Protein 2XZ4 (pdb70)

Nearest PDB structures (foldseek):
  2xz4-assembly1_A  TM=1.006E+00  e=5.983E-37  Drosophila melanogaster
  2f2l-assembly1_X  TM=9.684E-01  e=5.852E-23  Drosophila melanogaster
  2cb3-assembly4_D  TM=9.657E-01  e=3.284E-20  Drosophila melanogaster
  4z8i-assembly1_A  TM=9.647E-01  e=4.219E-20  Branchiostoma belcheri tsingtauense
  2rkq-assembly1_A  TM=9.614E-01  e=2.152E-19  Drosophila melanogaster

CATH classification: 3.40.80.10

GO terms:
  GO:0005886 plasma membrane (C, IDA)
  GO:0009617 response to bacterium (P, IDA)
  GO:0019731 antibacterial humoral response (P, IMP)
  GO:0098542 defense response to other organism (P, IMP)
  GO:0050777 negative regulation of immune response (P, IMP)
  GO:0061060 negative regulation of peptidoglycan recognition protein signaling pathway (P, IMP)
  GO:0005102 signaling receptor binding (F, IPI)

B-factor: mean 27.13, std 15.8, range [8.18, 170.17]

Solvent-accessible surface area: 14633 Å² total; per-residue (Å²): 147,88,10,66,59,93,84,0,106,19,106,90,63,87,33,156,65,73,137,12,103,43,52,3,49,27,0,1,0,2,13,15,23,4,40,36,5,124,109,80,97,45,0,22,88,9,0,79,21,5,4,36,20,12,37,143,31,55,60,40,30,3,0,0,16,1,5,0,0,0,3,23,7,22,3,0,31,3,16,8,35,89,42,62,18,36,28,81,41,52,53,81,49,92,10,0,1,0,0,0,1,0,11,10,44,100,104,94,3,55,84,124,2,42,40,0,0,120,104,5,8,91,59,0,42,149,79,138,70,2,58,91,101,17,78,5,41,0,3,69,59,64,9,137,40,63,8,0,0,77,42,0,52,110,46,0,86,139,37,92,101,33,29,91,111,154,104,12,75,30,25,54,0,3,0,17,34,62,51,35,131,65,78,114,0,166,52,59,5,50,27,0,10,0,5,12,16,66,40,127,30,8,115,55,79,33,44,0,14,91,36,0,39,54,7,3,38,105,12,22,99,71,105,61,42,31,4,0,0,21,1,7,0,0,0,3,20,7,23,5,0,18,2,16,9,25,90,61,32,3,40,94,163,14,57,100,4,0,1,0,0,0,2,2,46,8,52,135,115,95,6,52,84,124,1,30,89,0,1,87,82,7,8,92,68,0,41,143,70,144,70,1,62,97,101,13,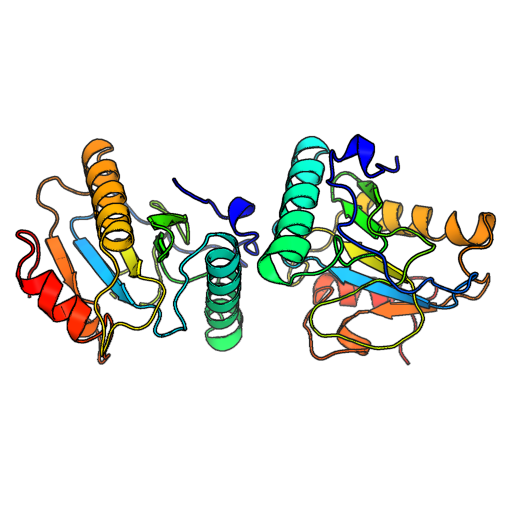82,5,55,0,28,59,59,44,50,145,52,80,5,0,0,67,42,0,30,77,38,0,102,126,30,139,82,39,36,112

Radius of gyration: 21.99 Å; Cα contacts (8 Å, |Δi|>4): 717; chains: 2; bounding box: 50×62×44 Å

Sequence (326 aa):
HILDRSEWLGEPPSGKYPHLKLPVSNIIIHHTATEGCEQEDVCIYRMKTIQAFHMKSFGWVDIGYNFLVGGDGQIYVGRGWHIQGQHVNGYGAISVSIAFIGTFVNMEPPARQIEAAKRLMDDEGVRLHRLQPDYHIYAHRQLSPTESPGQKLFELMQNWPRFTQDHILDRSEWLGEPPSGKYPHLKLPVSNIIIHHTATEGCEQEDVCIYRMKTIQAFHMKSFGWVDIGYNFLVGGDGQIYVGRGWHIQGQHYGAISVSIAFIGTFVNMEPPARQIEAAKRLMDEGVRLHRLQPDYHIYAHRQLSPTESPGQKLFELMQNWPRFTQ

Organism: Drosophila melanogaster (NCBI:txid7227)

Foldseek 3Di:
DEAECVRLVEDAFQDAADWADFQFQEEEEFAPADAADQADVVVSVVLNVQQCCCCPVVVGRTRFAQWEFGLVLYIYGTVHLIGHGADDQGADDRYHYYYYYHAAAPHDRPPSRVVSVVVVVVVCPVVRNYPPLHAYEYPVVGGVDCTPHPRHVVVLVPDPRYDPD/DEAECVRLVEDAFQDAADWADDQFQEEEEWALQDAADQADVVVSVLLNVQQCCCCVVVVGRTRQAQWEFGLVLYIYGTVHLIGFGPVVSRRYHYYYYYHAAAPHERDPSRVVSVVVVVVVCPVVRNYPPLHAYEYPVVVDPDCTPYDRHVVVLVPPPRYDD

InterPro domains:
  IPR002502 N-acetylmuramoyl-L-alanine amidase domain [PF01510] (79-206)
  IPR002502 N-acetylmuramoyl-L-alanine amidase domain [SM00644] (69-206)
  IPR002502 N-acetylmuramoyl-L-alanine amidase domain [cd06583] (80-208)
  IPR002502 N-acetylmuramoyl-L-alanine amidase domain [cd06583] (266-363)
  IPR006619 Peptidoglycan recognition protein family domain, metazoa/bacteria [SM00701] (57-200)
  IPR006619 Peptidoglycan recognition protein family domain, metazoa/bacteria [SM00701] (234-369)
  IPR015510 Peptidoglycan recognition protein [PTHR11022] (49-219)
  IPR036505 N-acetylmuramoyl-L-alanine amidase/PGRP domain superfamily [G3DSA:3.40.80.10] (51-229)
  IPR036505 N-acetylmuramoyl-L-alanine amidase/PGRP domain superfamily [G3DSA:3.40.80.10] (230-369)
  IPR036505 N-acetylmuramoyl-L-alanine amidase/PGRP domain superfamily [SSF55846] (58-221)
  IPR036505 N-acetylmuramoyl-L-alanine amidase/PGRP domain superfamily [SSF55846] (236-366)

Secondary structure (DSSP, 8-state):
-EE-TTTTTPPPPSS--PBPPSSEEEEEEEE-SS----SHHHHHHHHHHHHHIIIIIS--SS-S-SEEE-TTS-EEESS-SSB----SS----S-EEEEESS--SSSPPPHHHHHHHHHHHHHHHHTTSEEEEEEEEEHHHHSSS-TT-HHHHHHHTTSTTB---/-EE-GGGGTPPPPSS--PBPPS-EEEEEEEE--S---SSHHHHHHHHHHHHHHHHHHS--SS-S-SEEE-TTS-EEESS-SSB-----TTS-EEEEESS--SSSPPPHHHHHHHHHHHHHHHHTTSEEEEEEEEEGGGTSSS-TT-HHHHHHHTTSTTB--

Structure (mmCIF, N/CA/C/O backbone):
data_2XZ4
#
_entry.id   2XZ4
#
_cell.length_a   74.802
_cell.length_b   113.443
_cell.length_c   37.532
_cell.angle_alpha   90.00
_cell.angle_beta   90.00
_cell.angle_gamma   90.00
#
_symmetry.space_group_name_H-M   'P 21 21 2'
#
loop_
_entity.id
_entity.type
_entity.pdbx_description
1 polymer 'PEPTIDOGLYCAN-RECOGNITION PROTEIN LF'
2 non-polymer 'COPPER (II) ION'
3 non-polymer 1,2-ETHANEDIOL
4 non-polymer 2-(2-{2-[2-(2-METHOXY-ETHOXY)-ETHOXY]-ETHOXY}-ETHOXY)-ETHANOL
5 water water
#
loop_
_atom_site.group_PDB
_atom_site.id
_atom_site.type_symbol
_atom_site.label_atom_id
_atom_site.label_alt_id
_atom_site.label_comp_id
_atom_site.label_asym_id
_atom_site.label_entity_id
_atom_site.label_seq_id
_atom_site.pdbx_PDB_ins_code
_atom_site.Cartn_x
_atom_site.Cartn_y
_atom_site.Cartn_z
_atom_site.occupancy
_atom_site.B_iso_or_equiv
_atom_site.auth_seq_id
_atom_site.auth_comp_id
_atom_site.auth_asym_id
_atom_site.auth_atom_id
_atom_site.pdbx_PDB_model_num
ATOM 1 N N . HIS A 1 9 ? 33.896 -4.889 1.184 1.00 46.50 58 HIS A N 1
ATOM 2 C CA . HIS A 1 9 ? 34.282 -3.486 1.310 1.00 36.56 58 HIS A CA 1
ATOM 3 C C . HIS A 1 9 ? 33.510 -2.8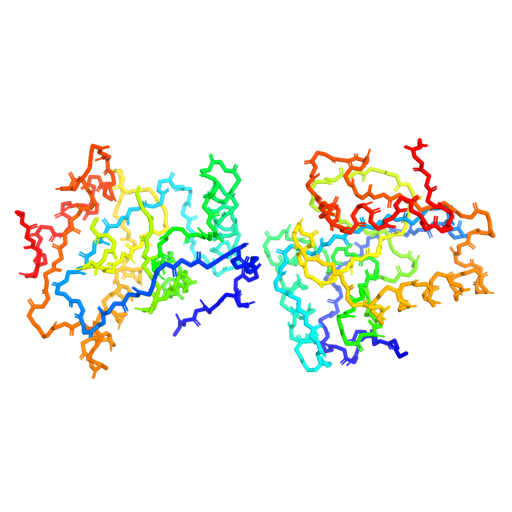49 2.449 1.00 27.58 58 HIS A C 1
ATOM 4 O O . HIS A 1 9 ? 32.304 -2.671 2.361 1.00 27.11 58 HIS A O 1
ATOM 11 N N . ILE A 1 10 ? 34.210 -2.515 3.524 1.00 17.66 59 ILE A N 1
ATOM 12 C CA . ILE A 1 10 ? 33.567 -2.010 4.727 1.00 15.85 59 ILE A CA 1
ATOM 13 C C . ILE A 1 10 ? 34.029 -0.591 4.964 1.00 16.19 59 ILE A C 1
ATOM 14 O O . ILE A 1 10 ? 35.209 -0.369 5.182 1.00 17.32 59 ILE A O 1
ATOM 19 N N . LEU A 1 11 ? 33.129 0.382 4.914 1.00 12.65 60 LEU A N 1
ATOM 20 C CA . LEU A 1 11 ? 33.555 1.764 5.108 1.00 15.15 60 LEU A CA 1
ATOM 21 C C . LEU A 1 11 ? 33.348 2.199 6.537 1.00 17.50 60 LEU A C 1
ATOM 22 O O . LEU A 1 11 ? 32.220 2.190 7.034 1.00 15.33 60 LEU A O 1
ATOM 27 N N . ASP A 1 12 ? 34.444 2.567 7.194 1.00 16.63 61 ASP A N 1
ATOM 28 C CA . ASP A 1 12 ? 34.386 3.060 8.565 1.00 17.91 61 ASP A CA 1
ATOM 29 C C . ASP A 1 12 ? 34.121 4.567 8.583 1.00 18.89 61 ASP A C 1
ATOM 30 O O . ASP A 1 12 ? 33.982 5.195 7.536 1.00 18.05 61 ASP A O 1
ATOM 35 N N . ARG A 1 13 ? 34.033 5.135 9.779 1.00 22.28 62 ARG A N 1
ATOM 36 C CA . ARG A 1 13 ? 33.709 6.548 9.962 1.00 23.09 62 ARG A CA 1
ATOM 37 C C . ARG A 1 13 ? 34.613 7.475 9.131 1.00 19.85 62 ARG A C 1
ATOM 38 O O . ARG A 1 13 ? 34.166 8.489 8.597 1.00 23.75 62 ARG A O 1
ATOM 46 N N . SER A 1 14 ? 35.892 7.135 9.028 1.00 17.76 63 SER A N 1
ATOM 47 C CA . SER A 1 14 ? 36.804 7.949 8.243 1.00 24.34 63 SER A CA 1
ATOM 48 C C . SER A 1 14 ? 36.497 7.892 6.752 1.00 32.25 63 SER A C 1
ATOM 49 O O . SER A 1 14 ? 36.710 8.860 6.029 1.00 38.16 63 SER A O 1
ATOM 52 N N . GLU A 1 15 ? 35.975 6.761 6.298 1.00 15.90 64 GLU A N 1
ATOM 53 C CA . GLU A 1 15 ? 35.724 6.567 4.881 1.00 18.03 64 GLU A CA 1
ATOM 54 C C . GLU A 1 15 ? 34.384 7.123 4.406 1.00 18.69 64 GLU A C 1
ATOM 55 O O . GLU A 1 15 ? 34.274 7.527 3.259 1.00 21.75 64 GLU A O 1
ATOM 61 N N . TRP A 1 16 ? 33.358 7.110 5.258 1.00 14.70 65 TRP A N 1
ATOM 62 C CA . TRP A 1 16 ? 32.130 7.818 4.908 1.00 12.59 65 TRP A CA 1
ATOM 63 C C . TRP A 1 16 ? 32.107 9.233 5.486 1.00 15.65 65 TRP A C 1
ATOM 64 O O . TRP A 1 16 ? 31.095 9.910 5.426 1.00 17.22 65 TRP A O 1
ATOM 75 N N . LEU A 1 17 ? 33.249 9.666 6.018 1.00 17.99 66 LEU A N 1
ATOM 76 C CA . LEU A 1 17 ? 33.445 11.079 6.360 1.00 22.51 66 LEU A CA 1
ATOM 77 C C . LEU A 1 17 ? 32.486 11.529 7.460 1.00 18.54 66 LEU A C 1
ATOM 78 O O . LEU A 1 17 ? 31.987 12.665 7.448 1.00 21.75 66 LEU A O 1
ATOM 83 N N . GLY A 1 18 ? 32.246 10.646 8.421 1.00 18.50 67 GLY A N 1
ATOM 84 C CA . GLY A 1 18 ? 31.327 10.943 9.505 1.00 18.20 67 GLY A CA 1
ATOM 85 C C . GLY A 1 18 ? 31.944 11.771 10.617 1.00 21.33 67 GLY A C 1
ATOM 86 O O . GLY A 1 18 ? 33.167 11.832 10.761 1.00 19.99 67 GLY A O 1
ATOM 87 N N . GLU A 1 19 ? 31.093 12.436 11.390 1.00 15.13 68 GLU A N 1
ATOM 88 C CA . GLU A 1 19 ? 31.521 13.118 12.604 1.00 15.80 68 GLU A CA 1
ATOM 89 C C . GLU A 1 19 ? 31.799 12.101 13.694 1.00 12.55 68 GLU A C 1
ATOM 90 O O . GLU A 1 19 ? 31.238 11.022 13.684 1.00 16.58 68 GLU A O 1
ATOM 96 N N . PRO A 1 20 ? 32.649 12.466 14.672 1.00 17.15 69 PRO A N 1
ATOM 97 C CA . PRO A 1 20 ? 32.814 11.569 15.822 1.00 20.91 69 PRO A CA 1
ATOM 98 C C . PRO A 1 20 ? 31.546 11.601 16.656 1.00 21.79 69 PRO A C 1
ATOM 99 O O . PRO A 1 20 ? 30.814 12.586 16.569 1.00 21.88 69 PRO A O 1
ATOM 103 N N . PRO A 1 21 ? 31.294 10.555 17.463 1.00 21.07 70 PRO A N 1
ATOM 104 C CA . PRO A 1 21 ? 30.157 10.584 18.392 1.00 23.49 70 PRO A CA 1
ATOM 105 C C . PRO A 1 21 ? 30.279 11.777 19.324 1.00 22.79 70 PRO A C 1
ATOM 106 O O . PRO A 1 21 ? 31.395 12.177 19.664 1.00 24.38 70 PRO A O 1
ATOM 110 N N . SER A 1 22 ? 29.146 12.341 19.729 1.00 21.01 71 SER A N 1
ATOM 111 C CA . SER A 1 22 ? 29.155 13.539 20.563 1.00 24.67 71 SER A CA 1
ATOM 112 C C . SER A 1 22 ? 29.227 13.189 22.049 1.00 28.40 71 SER A C 1
ATOM 113 O O . SER A 1 22 ? 29.347 14.066 22.901 1.00 32.63 71 SER A O 1
ATOM 116 N N . GLY A 1 23 ? 29.152 11.901 22.359 1.00 27.97 72 GLY A N 1
ATOM 117 C CA . GLY A 1 23 ? 29.274 11.452 23.736 1.00 30.44 72 GLY A CA 1
ATOM 118 C C . GLY A 1 23 ? 29.307 9.938 23.833 1.00 28.37 72 GLY A C 1
ATOM 119 O O . GLY A 1 23 ? 29.270 9.237 22.819 1.00 24.81 72 GLY A O 1
ATOM 120 N N . LYS A 1 24 ? 29.371 9.436 25.062 1.00 29.08 73 LYS A N 1
ATOM 121 C CA . LYS A 1 24 ? 29.453 8.003 25.293 1.00 29.71 73 LYS A CA 1
ATOM 122 C C . LYS A 1 24 ? 28.067 7.367 25.297 1.00 27.15 73 LYS A C 1
ATOM 123 O O . LYS A 1 24 ? 27.054 8.051 25.415 1.00 28.47 73 LYS A O 1
ATOM 127 N N . TYR A 1 25 ? 28.035 6.049 25.174 1.00 26.39 74 TYR A N 1
ATOM 128 C CA . TYR A 1 25 ? 26.785 5.304 25.174 1.00 26.32 74 TYR A CA 1
ATOM 129 C C . TYR A 1 25 ? 27.101 3.895 25.680 1.00 27.99 74 TYR A C 1
ATOM 130 O O . TYR A 1 25 ? 28.227 3.434 25.534 1.00 30.48 74 TYR A O 1
ATOM 139 N N . PRO A 1 26 ? 26.121 3.220 26.304 1.00 25.76 75 PRO A N 1
ATOM 140 C CA . PRO A 1 26 ? 26.381 1.896 26.889 1.00 24.18 75 PRO A CA 1
ATOM 141 C C . PRO A 1 26 ? 27.021 0.928 25.905 1.00 26.33 75 PRO A C 1
ATOM 142 O O . PRO A 1 26 ? 26.651 0.892 24.731 1.00 24.30 75 PRO A O 1
ATOM 146 N N . HIS A 1 27 ? 27.972 0.146 26.402 1.00 29.03 76 HIS A N 1
ATOM 147 C CA . HIS A 1 27 ? 28.628 -0.880 25.617 1.00 27.62 76 HIS A CA 1
ATOM 148 C C . HIS A 1 27 ? 27.756 -2.120 25.503 1.00 29.07 76 HIS A C 1
ATOM 149 O O . HIS A 1 27 ? 26.894 -2.383 26.349 1.00 26.84 76 HIS A O 1
ATOM 156 N N . LEU A 1 28 ? 28.017 -2.884 24.452 1.00 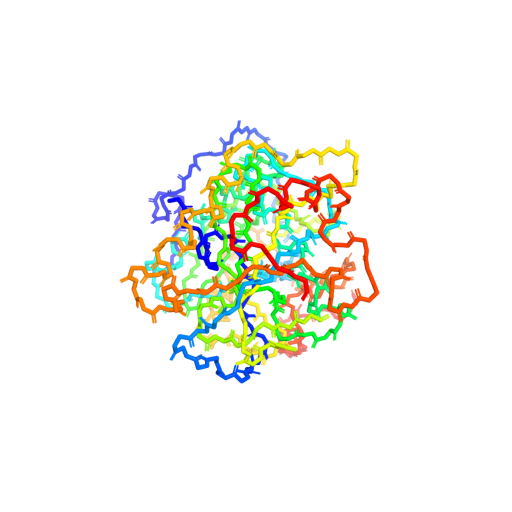28.36 77 LEU A N 1
ATOM 157 C CA . LEU A 1 28 ? 27.375 -4.163 24.200 1.00 31.34 77 LEU A CA 1
ATOM 158 C C . LEU A 1 28 ? 28.294 -5.285 24.690 1.00 31.28 77 LEU A C 1
ATOM 159 O O . LEU A 1 28 ? 29.490 -5.260 24.421 1.00 29.47 77 LEU A O 1
ATOM 164 N N . LYS A 1 29 ? 27.751 -6.263 25.414 1.00 30.05 78 LYS A N 1
ATOM 165 C CA . LYS A 1 29 ? 28.536 -7.439 25.791 1.00 27.40 78 LYS A CA 1
ATOM 166 C C . LYS A 1 29 ? 28.594 -8.415 24.627 1.00 26.12 78 LYS A C 1
ATOM 167 O O . LYS A 1 29 ? 27.559 -8.848 24.119 1.00 36.14 78 LYS A O 1
ATOM 170 N N . LEU A 1 30 ? 29.804 -8.742 24.188 1.00 27.47 79 LEU A N 1
ATOM 171 C CA . LEU A 1 30 ? 29.992 -9.619 23.041 1.00 28.98 79 LEU A CA 1
ATOM 172 C C . LEU A 1 30 ? 30.430 -11.014 23.497 1.00 28.42 79 LEU A C 1
ATOM 173 O O . LEU A 1 30 ? 31.084 -11.148 24.537 1.00 36.67 79 LEU A O 1
ATOM 178 N N . PRO A 1 31 ? 30.072 -12.054 22.727 1.00 27.48 80 PRO A N 1
ATOM 179 C CA . PRO A 1 31 ? 29.307 -11.980 21.479 1.00 22.83 80 PRO A CA 1
ATOM 180 C C . PRO A 1 31 ? 27.829 -11.732 21.747 1.00 27.78 80 PRO A C 1
ATOM 181 O O . PRO A 1 31 ? 27.338 -12.087 22.816 1.00 25.98 80 PRO A O 1
ATOM 185 N N . VAL A 1 32 ? 27.128 -11.139 20.785 1.00 22.47 81 VAL A N 1
ATOM 186 C CA . VAL A 1 32 ? 25.680 -10.957 20.903 1.00 19.37 81 VAL A CA 1
ATOM 187 C C . VAL A 1 32 ? 24.952 -12.087 20.173 1.00 17.62 81 VAL A C 1
ATOM 188 O O . VAL A 1 32 ? 25.522 -12.735 19.294 1.00 19.20 81 VAL A O 1
ATOM 192 N N . SER A 1 33 ? 23.703 -12.337 20.552 1.00 20.61 82 SER A N 1
ATOM 193 C CA . SER A 1 33 ? 22.959 -13.482 20.045 1.00 21.10 82 SER A CA 1
ATOM 194 C C . SER A 1 33 ? 22.004 -13.147 18.910 1.00 18.31 82 SER A C 1
ATOM 195 O O . SER A 1 33 ? 21.500 -14.050 18.244 1.00 19.53 82 SER A O 1
ATOM 198 N N . ASN A 1 34 ? 21.727 -11.857 18.720 1.00 17.13 83 ASN A N 1
ATOM 199 C CA . ASN A 1 34 ? 20.648 -11.432 17.820 1.00 18.85 83 ASN A CA 1
ATOM 200 C C . ASN A 1 34 ? 21.033 -10.323 16.863 1.00 14.17 83 ASN A C 1
ATOM 201 O O . ASN A 1 34 ? 21.695 -9.362 17.252 1.00 18.25 83 ASN A O 1
ATOM 206 N N . ILE A 1 35 ? 20.597 -10.466 15.614 1.00 15.38 84 ILE A N 1
ATOM 207 C CA . ILE A 1 35 ? 20.724 -9.411 14.612 1.00 12.16 84 ILE A CA 1
ATOM 208 C C . ILE A 1 35 ? 19.322 -8.886 14.301 1.00 11.96 84 ILE A C 1
ATOM 209 O O . ILE A 1 35 ? 18.409 -9.680 14.088 1.00 15.80 84 ILE A O 1
ATOM 214 N N . ILE A 1 36 ? 19.147 -7.560 14.270 1.00 10.68 85 ILE A N 1
ATOM 215 C CA . ILE A 1 36 ? 17.848 -6.980 13.922 1.00 13.23 85 ILE A CA 1
ATOM 216 C C . ILE A 1 36 ? 17.979 -6.212 12.614 1.00 15.51 85 ILE A C 1
ATOM 217 O O . ILE A 1 36 ? 18.822 -5.310 12.495 1.00 13.63 85 ILE A O 1
ATOM 222 N N . ILE A 1 37 ? 17.157 -6.574 11.630 1.00 12.63 86 ILE A N 1
ATOM 223 C CA . ILE A 1 37 ? 17.193 -5.948 10.309 1.00 12.18 86 ILE A CA 1
ATOM 224 C C . ILE A 1 37 ? 16.211 -4.763 10.233 1.00 12.53 86 ILE A C 1
ATOM 225 O O . ILE A 1 37 ? 15.021 -4.890 10.541 1.00 12.65 86 ILE A O 1
ATOM 230 N N . HIS A 1 38 ? 16.733 -3.614 9.815 1.00 8.91 87 HIS A N 1
ATOM 231 C CA . HIS A 1 38 ? 15.962 -2.394 9.624 1.00 10.87 87 HIS A CA 1
ATOM 232 C C . HIS A 1 38 ? 16.011 -1.960 8.166 1.00 11.61 87 HIS A C 1
ATOM 233 O O . HIS A 1 38 ? 16.883 -2.402 7.418 1.00 9.70 87 HIS A O 1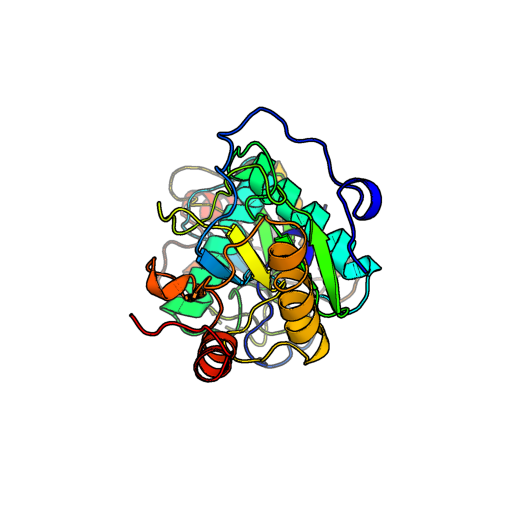
ATOM 240 N N . HIS A 1 39 ? 15.126 -1.042 7.773 1.00 11.42 88 HIS A N 1
ATOM 241 C CA . HIS A 1 39 ? 15.447 -0.187 6.630 1.00 10.40 88 HIS A CA 1
ATOM 242 C C . HIS A 1 39 ? 15.547 1.252 7.117 1.00 10.99 88 HIS A C 1
ATOM 243 O O . HIS A 1 39 ? 15.113 1.545 8.218 1.00 13.73 88 HIS A O 1
ATOM 250 N N . THR A 1 40 ? 16.178 2.125 6.341 1.00 10.52 89 THR A N 1
ATOM 251 C CA . THR A 1 40 ? 16.337 3.503 6.797 1.00 9.48 89 THR A CA 1
ATOM 252 C C . THR A 1 40 ? 15.122 4.361 6.480 1.00 14.82 89 THR A C 1
ATOM 253 O O . THR A 1 40 ? 15.003 5.474 6.998 1.00 12.51 89 THR A O 1
ATOM 257 N N . ALA A 1 41 ? 14.232 3.847 5.629 1.00 10.25 90 ALA A N 1
ATOM 258 C CA . ALA A 1 41 ? 13.085 4.636 5.142 1.00 12.37 90 ALA A CA 1
ATOM 259 C C . ALA A 1 41 ? 13.543 5.970 4.540 1.00 14.60 90 ALA A C 1
ATOM 260 O O . ALA A 1 41 ? 12.941 7.026 4.780 1.00 13.61 90 ALA A O 1
ATOM 262 N N . THR A 1 42 ? 14.621 5.910 3.761 1.00 12.50 91 THR A N 1
ATOM 263 C CA . THR A 1 42 ? 15.075 7.025 2.944 1.00 11.40 91 THR A CA 1
ATOM 264 C C . THR A 1 42 ? 15.209 6.522 1.504 1.00 13.79 91 THR A C 1
ATOM 265 O O . THR A 1 42 ? 14.923 5.358 1.208 1.00 12.65 91 THR A O 1
ATOM 269 N N . GLU A 1 43 ? 15.644 7.389 0.604 1.00 11.87 92 GLU A N 1
ATOM 270 C CA . GLU A 1 43 ? 16.042 6.914 -0.718 1.00 12.80 92 GLU A CA 1
ATOM 271 C C . GLU A 1 43 ? 17.196 5.933 -0.544 1.00 16.27 92 GLU A C 1
ATOM 272 O O . GLU A 1 43 ? 17.967 6.027 0.416 1.00 15.24 92 GLU A O 1
ATOM 278 N N . GLY A 1 44 ? 17.296 4.986 -1.466 1.00 17.32 93 GLY A N 1
ATOM 279 C CA . GLY A 1 44 ? 18.403 4.056 -1.465 1.00 17.58 93 GLY A CA 1
ATOM 280 C C . GLY A 1 44 ? 19.612 4.706 -2.103 1.00 17.37 93 GLY A C 1
ATOM 281 O O . GLY A 1 44 ? 19.607 5.893 -2.429 1.00 18.20 93 GLY A O 1
ATOM 282 N N . CYS A 1 45 ? 20.660 3.921 -2.287 1.00 16.24 94 CYS A N 1
ATOM 283 C CA . CYS A 1 45 ? 21.885 4.453 -2.856 1.00 20.27 94 CYS A CA 1
ATOM 284 C C . CYS A 1 45 ? 22.556 3.298 -3.574 1.00 18.56 94 CYS A C 1
ATOM 285 O O . CYS A 1 45 ? 22.664 2.209 -3.019 1.00 20.68 94 CYS A O 1
ATOM 288 N N . GLU A 1 46 ? 22.995 3.520 -4.807 1.00 17.46 95 GLU A N 1
ATOM 289 C CA . GLU A 1 46 ? 23.515 2.414 -5.615 1.00 18.01 95 GLU A CA 1
ATOM 290 C C . GLU A 1 46 ? 24.972 2.585 -6.045 1.00 18.12 95 GLU A C 1
ATOM 291 O O . GLU A 1 46 ? 25.507 1.764 -6.792 1.00 20.78 95 GLU A O 1
ATOM 297 N N . GLN A 1 47 ? 25.600 3.648 -5.565 1.00 16.63 96 GLN A N 1
ATOM 298 C CA . GLN A 1 47 ? 27.010 3.902 -5.823 1.00 22.01 96 GLN A CA 1
ATOM 299 C C . GLN A 1 47 ? 27.600 4.534 -4.575 1.00 18.71 96 GLN A C 1
ATOM 300 O O . GLN A 1 47 ? 26.908 5.237 -3.842 1.00 19.60 96 GLN A O 1
ATOM 306 N N . GLU A 1 48 ? 28.879 4.269 -4.334 1.00 18.55 97 GLU A N 1
ATOM 307 C CA . GLU A 1 48 ? 29.525 4.656 -3.083 1.00 15.57 97 GLU A CA 1
ATOM 308 C C . GLU A 1 48 ? 29.334 6.138 -2.716 1.00 16.91 97 GLU A C 1
ATOM 309 O O . GLU A 1 48 ? 29.032 6.457 -1.574 1.00 19.07 97 GLU A O 1
ATOM 315 N N . ASP A 1 49 ? 29.527 7.045 -3.673 1.00 15.17 98 ASP A N 1
ATOM 316 C CA . ASP A 1 4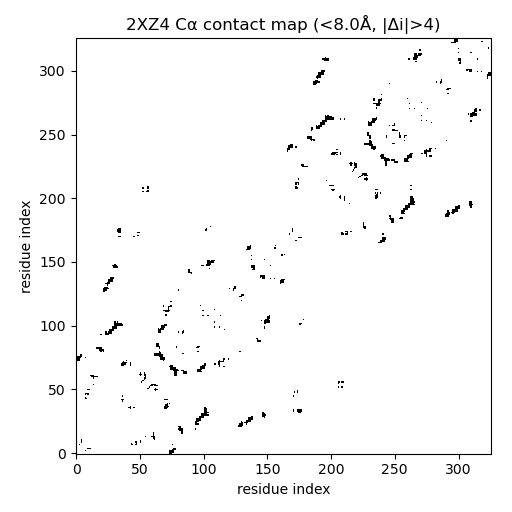9 ? 29.441 8.468 -3.365 1.00 17.13 98 ASP A CA 1
ATOM 317 C C . ASP A 1 49 ? 28.062 8.846 -2.823 1.00 21.05 98 ASP A C 1
ATOM 318 O O . ASP A 1 49 ? 27.959 9.649 -1.901 1.00 17.84 98 ASP A O 1
ATOM 323 N N . VAL A 1 50 ? 27.010 8.251 -3.379 1.00 14.90 99 VAL A N 1
ATOM 324 C CA . VAL A 1 50 ? 25.656 8.526 -2.904 1.00 12.45 99 VAL A CA 1
ATOM 325 C C . VAL A 1 50 ? 25.434 7.889 -1.531 1.00 15.30 99 VAL A C 1
ATOM 326 O O . VAL A 1 50 ? 24.823 8.494 -0.651 1.00 15.88 99 VAL A O 1
ATOM 330 N N . CYS A 1 51 ? 25.941 6.672 -1.341 1.00 14.56 100 CYS A N 1
ATOM 331 C CA . CYS A 1 51 ? 25.823 6.020 -0.037 1.00 12.53 100 CYS A CA 1
ATOM 332 C C . CYS A 1 51 ? 26.492 6.830 1.070 1.00 16.75 100 CYS A C 1
ATOM 333 O O . CYS A 1 51 ? 25.958 6.961 2.176 1.00 13.52 100 CYS A O 1
ATOM 336 N N . ILE A 1 52 ? 27.677 7.354 0.777 1.00 15.48 101 ILE A N 1
ATOM 337 C CA . ILE A 1 52 ? 28.396 8.171 1.738 1.00 12.45 101 ILE A CA 1
ATOM 338 C C . ILE A 1 52 ? 27.591 9.429 2.096 1.00 15.36 101 ILE A C 1
ATOM 339 O O . ILE A 1 52 ? 27.484 9.796 3.272 1.00 15.34 101 ILE A O 1
ATOM 344 N N . TYR A 1 53 ? 27.027 10.077 1.080 1.00 14.09 102 TYR A N 1
ATOM 345 C CA . TYR A 1 53 ? 26.175 11.246 1.300 1.00 14.45 102 TYR A CA 1
ATOM 346 C C . TYR A 1 53 ? 24.973 10.883 2.183 1.00 15.46 102 TYR A C 1
ATOM 347 O O . TYR A 1 53 ? 24.648 11.607 3.131 1.00 15.22 102 TYR A O 1
ATOM 356 N N . ARG A 1 54 ? 24.319 9.761 1.884 1.00 10.51 103 ARG A N 1
ATOM 357 C CA . ARG A 1 54 ? 23.202 9.316 2.715 1.00 12.58 103 ARG A CA 1
ATOM 358 C C . ARG A 1 54 ? 23.615 9.093 4.181 1.00 12.68 103 ARG A C 1
ATOM 359 O O . ARG A 1 54 ? 22.896 9.485 5.103 1.00 12.98 103 ARG A O 1
ATOM 367 N N . MET A 1 55 ? 24.764 8.452 4.386 1.00 12.50 104 MET A N 1
ATOM 368 C CA . MET A 1 55 ? 25.268 8.142 5.730 1.00 10.77 104 MET A CA 1
ATOM 369 C C . MET A 1 55 ? 25.494 9.439 6.516 1.00 11.39 104 MET A C 1
ATOM 370 O O . MET A 1 55 ? 25.102 9.565 7.678 1.00 12.66 104 MET A O 1
ATOM 375 N N . LYS A 1 56 ? 26.144 10.404 5.875 1.00 12.86 105 LYS A N 1
ATOM 376 C CA . LYS A 1 56 ? 26.394 11.681 6.525 1.00 13.83 105 LYS A CA 1
ATOM 377 C C . LYS A 1 56 ? 25.080 12.335 6.905 1.00 15.38 105 LYS A C 1
ATOM 378 O O . LYS A 1 56 ? 24.959 12.920 7.984 1.00 14.57 105 LYS A O 1
ATOM 384 N N . THR A 1 57 ? 24.093 12.224 6.024 1.00 10.56 106 THR A N 1
ATOM 385 C CA . THR A 1 57 ? 22.825 12.926 6.232 1.00 11.64 106 THR A CA 1
ATOM 386 C C . THR A 1 57 ? 22.034 12.254 7.347 1.00 14.06 106 THR A C 1
ATOM 387 O O . THR A 1 57 ? 21.429 12.919 8.197 1.00 14.50 106 THR A O 1
ATOM 391 N N . ILE A 1 58 ? 22.041 10.927 7.347 1.00 10.20 107 ILE A N 1
ATOM 392 C CA . ILE A 1 58 ? 21.374 10.194 8.410 1.00 10.78 107 ILE A CA 1
ATOM 393 C C . ILE A 1 58 ? 22.051 10.447 9.759 1.00 11.06 107 ILE A C 1
ATOM 394 O O . ILE A 1 58 ? 21.377 10.640 10.777 1.00 13.26 107 ILE A O 1
ATOM 399 N N . GLN A 1 59 ? 23.380 10.440 9.779 1.00 12.11 108 GLN A N 1
ATOM 400 C CA . GLN A 1 59 ? 24.062 10.704 11.045 1.00 11.27 108 GLN A CA 1
ATOM 401 C C . GLN A 1 59 ? 23.643 12.070 11.596 1.00 14.51 108 GLN A C 1
ATOM 402 O O . GLN A 1 59 ? 23.347 12.218 12.785 1.00 14.71 108 GLN A O 1
ATOM 408 N N . ALA A 1 60 ? 23.625 13.067 10.720 1.00 13.56 109 ALA A N 1
ATOM 409 C CA . ALA A 1 60 ? 23.270 14.420 11.123 1.00 13.86 109 ALA A CA 1
ATOM 410 C C . ALA A 1 60 ? 21.847 14.471 11.669 1.00 16.28 109 ALA A C 1
ATOM 411 O O . ALA A 1 60 ? 21.589 15.134 12.672 1.00 19.27 109 ALA A O 1
ATOM 413 N N . PHE A 1 61 ? 20.928 13.774 11.002 1.00 15.29 110 PHE A N 1
ATOM 414 C CA . PHE A 1 61 ? 19.525 13.717 11.435 1.00 13.81 110 PHE A CA 1
ATOM 415 C C . PHE A 1 61 ? 19.437 13.116 12.839 1.00 15.45 110 PHE A C 1
ATOM 416 O O . PHE A 1 61 ? 18.802 13.682 13.718 1.00 17.95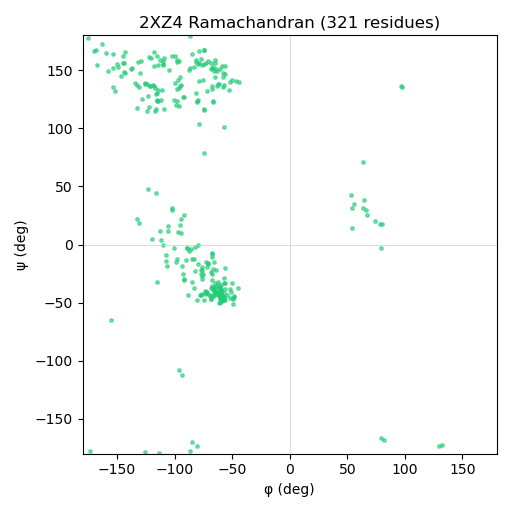 110 PHE A O 1
ATOM 424 N N . HIS A 1 62 ? 20.090 11.980 13.051 1.00 13.73 111 HIS A N 1
ATOM 425 C CA . HIS A 1 62 ? 20.083 11.336 14.358 1.00 11.70 111 HIS A CA 1
ATOM 426 C C . HIS A 1 62 ? 20.720 12.195 15.452 1.00 14.53 111 HIS A C 1
ATOM 427 O O . HIS A 1 62 ? 20.206 12.275 16.569 1.00 15.09 111 HIS A O 1
ATOM 434 N N . MET A 1 63 ? 21.835 12.841 15.132 1.00 14.30 112 MET A N 1
ATOM 435 C CA . MET A 1 63 ? 22.522 13.632 16.141 1.00 14.31 112 MET A CA 1
ATOM 436 C C . MET A 1 63 ? 21.826 14.968 16.407 1.00 19.56 112 MET A C 1
ATOM 437 O O . MET A 1 63 ? 21.671 15.364 17.553 1.00 19.44 112 MET A O 1
ATOM 442 N N . LYS A 1 64 ? 21.388 15.643 15.351 1.00 16.84 113 LYS A N 1
ATOM 443 C CA . LYS A 1 64 ? 20.820 16.983 15.500 1.00 19.30 113 LYS A CA 1
ATOM 444 C C . LYS A 1 64 ? 19.316 16.987 15.777 1.00 28.36 113 LYS A C 1
ATOM 445 O O . LYS A 1 64 ? 18.842 17.742 16.625 1.00 30.38 113 LYS A O 1
ATOM 451 N N . SER A 1 65 ? 18.564 16.159 15.057 1.00 20.24 114 SER A N 1
ATOM 452 C CA . SER A 1 65 ? 17.113 16.121 15.231 1.00 22.57 114 SER A CA 1
ATOM 453 C C . SER A 1 65 ? 16.715 15.340 16.481 1.00 29.07 114 SER A C 1
ATOM 454 O O . SER A 1 65 ? 15.838 15.770 17.220 1.00 29.64 114 SER A O 1
ATOM 457 N N . PHE A 1 66 ? 17.350 14.188 16.708 1.00 24.01 115 PHE A N 1
ATOM 458 C CA . PHE A 1 66 ? 16.993 13.331 17.834 1.00 19.68 115 PHE A CA 1
ATOM 459 C C . PHE A 1 66 ? 17.853 13.614 19.051 1.00 21.08 115 PHE A C 1
ATOM 460 O O . PHE A 1 66 ? 17.507 13.230 20.164 1.00 29.83 115 PHE A O 1
ATOM 468 N N . GLY A 1 67 ? 18.988 14.271 18.839 1.00 20.11 116 GLY A N 1
ATOM 469 C CA . GLY A 1 67 ? 19.915 14.526 19.925 1.00 23.32 116 GLY A CA 1
ATOM 470 C C . GLY A 1 67 ? 20.710 13.310 20.375 1.00 25.58 116 GLY A C 1
ATOM 471 O O . GLY A 1 67 ? 21.232 13.284 21.490 1.00 26.15 116 GLY A O 1
ATOM 472 N N . TRP A 1 68 ? 20.816 12.295 19.519 1.00 17.39 117 TRP A N 1
ATOM 473 C CA . TRP A 1 68 ? 21.596 11.097 19.863 1.00 20.65 117 TRP A CA 1
ATOM 474 C C . TRP A 1 68 ? 23.101 11.335 19.733 1.00 20.64 117 TRP A C 1
ATOM 475 O O . TRP A 1 68 ? 23.540 12.244 19.034 1.00 17.14 117 TRP A O 1
ATOM 486 N N . VAL A 1 69 ? 23.897 10.504 20.398 1.00 20.45 118 VAL A N 1
ATOM 487 C CA . VAL A 1 69 ? 25.345 10.675 20.356 1.00 20.11 118 VAL A CA 1
ATOM 488 C C . VAL A 1 69 ? 25.950 10.309 19.003 1.00 22.02 118 VAL A C 1
ATOM 489 O O . VAL A 1 69 ? 27.099 10.657 18.712 1.00 17.91 118 VAL A O 1
ATOM 493 N N . ASP A 1 70 ? 25.192 9.596 18.174 1.00 17.47 119 ASP A N 1
ATOM 494 C CA . ASP A 1 70 ? 25.768 9.085 16.941 1.00 14.24 119 ASP A CA 1
ATOM 495 C C . ASP A 1 70 ? 24.654 8.542 16.076 1.00 14.56 119 ASP A C 1
ATOM 496 O O . ASP A 1 70 ? 23.527 8.365 16.543 1.00 14.89 119 ASP A O 1
ATOM 501 N N . ILE A 1 71 ? 24.958 8.298 14.808 1.00 13.75 120 ILE A N 1
ATOM 502 C CA . ILE A 1 71 ? 24.051 7.518 13.986 1.00 13.86 120 ILE A CA 1
ATOM 503 C C . ILE A 1 71 ? 23.584 6.319 14.819 1.00 14.67 120 ILE A C 1
ATOM 504 O O . ILE A 1 71 ? 24.378 5.711 15.551 1.00 14.58 120 ILE A O 1
ATOM 509 N N . GLY A 1 72 ? 22.299 5.979 14.710 1.00 13.68 121 GLY A N 1
ATOM 510 C CA . GLY A 1 72 ? 21.675 5.042 15.628 1.00 10.94 121 GLY A CA 1
ATOM 511 C C . GLY A 1 72 ? 22.021 3.580 15.402 1.00 17.09 121 GLY A C 1
ATOM 512 O O . GLY A 1 72 ? 22.043 2.797 16.345 1.00 14.88 121 GLY A O 1
ATOM 513 N N . TYR A 1 73 ? 22.298 3.204 14.159 1.00 11.79 122 TYR A N 1
ATOM 514 C CA . TYR A 1 73 ? 22.481 1.787 13.828 1.00 11.68 122 TYR A CA 1
ATOM 515 C C . TYR A 1 73 ? 23.892 1.300 14.121 1.00 14.95 122 TYR A C 1
ATOM 516 O O . TYR A 1 73 ? 24.834 2.068 14.065 1.00 13.91 122 TYR A O 1
ATOM 525 N N . ASN A 1 74 ? 24.048 0.008 14.393 1.00 10.68 123 ASN A N 1
ATOM 526 C CA . ASN A 1 74 ? 25.391 -0.545 14.504 1.00 9.16 123 ASN A CA 1
ATOM 527 C C . ASN A 1 74 ? 26.090 -0.584 13.157 1.00 11.89 123 ASN A C 1
ATOM 528 O O . ASN A 1 74 ? 27.255 -0.199 13.053 1.00 13.53 123 ASN A O 1
ATOM 533 N N . PHE A 1 75 ? 25.356 -1.029 12.138 1.00 11.43 124 PHE A N 1
ATOM 534 C CA . PHE A 1 75 ? 25.847 -1.124 10.767 1.00 9.80 124 PHE A CA 1
ATOM 535 C C . PHE A 1 75 ? 24.751 -0.809 9.777 1.00 12.45 124 PHE A C 1
ATOM 536 O O . PHE A 1 75 ? 23.557 -0.953 10.080 1.00 11.48 124 PHE A O 1
ATOM 544 N N . LEU A 1 76 ? 25.163 -0.394 8.583 1.00 10.35 125 LEU A N 1
ATOM 545 C CA . LEU A 1 76 ? 24.221 -0.220 7.481 1.00 9.97 125 LEU A CA 1
ATOM 546 C C . LEU A 1 76 ? 24.803 -0.911 6.276 1.00 11.22 125 LEU A C 1
ATOM 547 O O . LEU A 1 76 ? 26.017 -1.155 6.211 1.00 12.72 125 LEU A O 1
ATOM 552 N N . VAL A 1 77 ? 23.945 -1.282 5.337 1.00 9.35 126 VAL A N 1
ATOM 553 C CA . VAL A 1 77 ? 24.437 -1.818 4.072 1.00 9.64 126 VAL A CA 1
ATOM 554 C C . VAL A 1 77 ? 23.835 -1.010 2.930 1.00 15.72 126 VAL A C 1
ATOM 555 O O . VAL A 1 77 ? 22.660 -0.650 2.967 1.00 13.83 126 VAL A O 1
ATOM 559 N N . GLY A 1 78 ? 24.650 -0.701 1.926 1.00 14.31 127 GLY A N 1
ATOM 560 C CA . GLY A 1 78 ? 24.179 0.099 0.810 1.00 13.63 127 GLY A CA 1
ATOM 561 C C . GLY A 1 78 ? 23.822 -0.712 -0.417 1.00 16.66 127 GLY A C 1
ATOM 562 O O . GLY A 1 78 ? 24.232 -1.868 -0.578 1.00 15.94 127 GLY A O 1
ATOM 563 N N . GLY A 1 79 ? 23.054 -0.093 -1.306 1.00 14.73 128 GLY A N 1
ATOM 564 C CA . GLY A 1 79 ? 22.744 -0.699 -2.587 1.00 14.02 128 GLY A CA 1
ATOM 565 C C . GLY A 1 79 ? 23.967 -0.804 -3.480 1.00 14.26 128 GLY A C 1
ATOM 566 O O . GLY A 1 79 ? 23.904 -1.425 -4.532 1.00 19.54 128 GLY A O 1
ATOM 567 N N . ASP A 1 80 ? 25.081 -0.204 -3.058 1.00 16.36 129 ASP A N 1
ATOM 568 C CA . ASP A 1 80 ? 26.359 -0.386 -3.757 1.00 16.07 129 ASP A CA 1
ATOM 569 C C . ASP A 1 80 ? 27.036 -1.705 -3.381 1.00 19.02 129 ASP A C 1
ATOM 570 O O . ASP A 1 80 ? 28.127 -2.004 -3.860 1.00 17.87 129 ASP A O 1
ATOM 575 N N . GLY A 1 81 ? 26.399 -2.466 -2.498 1.00 16.03 130 GLY A N 1
ATOM 576 C CA . GLY A 1 81 ? 26.950 -3.727 -2.020 1.00 12.36 130 GLY A CA 1
ATOM 577 C C . GLY A 1 81 ? 28.041 -3.574 -0.967 1.00 12.85 130 GLY A C 1
ATOM 578 O O . GLY A 1 81 ? 28.806 -4.517 -0.703 1.00 16.18 130 GLY A O 1
ATOM 579 N N . GLN A 1 82 ? 28.119 -2.400 -0.350 1.00 13.52 131 GLN A N 1
ATOM 580 C CA . GLN A 1 82 ? 29.137 -2.186 0.672 1.00 12.77 131 GLN A CA 1
ATOM 581 C C . GLN A 1 82 ? 28.560 -2.074 2.079 1.00 13.17 131 GLN A C 1
ATOM 582 O O . GLN A 1 82 ? 27.393 -1.740 2.261 1.00 14.80 131 GLN A O 1
ATOM 588 N N . ILE A 1 83 ? 29.393 -2.387 3.067 1.00 12.65 132 ILE A N 1
ATOM 589 C CA . ILE A 1 83 ? 29.007 -2.280 4.473 1.00 10.47 132 ILE A CA 1
ATOM 590 C C . ILE A 1 83 ? 29.478 -0.927 4.997 1.00 14.62 132 ILE A C 1
ATOM 591 O O . ILE A 1 83 ? 30.581 -0.506 4.682 1.00 13.05 132 ILE A O 1
ATOM 596 N N . TYR A 1 84 ? 28.622 -0.252 5.763 1.00 13.04 133 TYR A N 1
ATOM 597 C CA . TYR A 1 84 ? 28.940 1.019 6.427 1.00 12.67 133 TYR A CA 1
ATOM 598 C C . TYR A 1 84 ? 28.908 0.851 7.940 1.00 16.12 133 TYR A C 1
ATOM 599 O O . TYR A 1 84 ? 27.914 0.416 8.515 1.00 15.30 133 TYR A O 1
ATOM 608 N N . VAL A 1 85 ? 30.008 1.173 8.598 1.00 11.42 134 VAL A N 1
ATOM 609 C CA . VAL A 1 85 ? 30.046 1.027 10.039 1.00 10.22 134 VAL A CA 1
ATOM 610 C C . VAL A 1 85 ? 29.377 2.214 10.705 1.00 12.96 134 VAL A C 1
ATOM 611 O O . VAL A 1 85 ? 29.761 3.360 10.461 1.00 16.87 134 VAL A O 1
ATOM 615 N N . GLY A 1 86 ? 28.365 1.936 11.530 1.00 13.90 135 GLY A N 1
ATOM 616 C CA . GLY A 1 86 ? 27.736 2.961 12.346 1.00 13.98 135 GLY A CA 1
ATOM 617 C C . GLY A 1 86 ? 28.389 2.978 13.718 1.00 13.67 135 GLY A C 1
ATOM 618 O O . GLY A 1 86 ? 29.560 3.346 13.859 1.00 16.77 135 GLY A O 1
ATOM 619 N N . ARG A 1 87 ? 27.647 2.580 14.740 1.00 11.68 136 ARG A N 1
ATOM 620 C CA . ARG A 1 87 ? 28.254 2.451 16.067 1.00 15.65 136 ARG A CA 1
ATOM 621 C C . ARG A 1 87 ? 29.176 1.241 16.187 1.00 19.29 136 ARG A C 1
ATOM 622 O O . ARG A 1 87 ? 29.957 1.157 17.128 1.00 18.80 136 ARG A O 1
ATOM 630 N N . GLY A 1 88 ? 29.086 0.307 15.244 1.00 16.97 137 GLY A N 1
ATOM 631 C CA . GLY A 1 88 ? 29.954 -0.865 15.265 1.00 15.76 137 GLY A CA 1
ATOM 632 C C . GLY A 1 88 ? 29.508 -1.949 16.235 1.00 17.18 137 GLY A C 1
ATOM 633 O O . GLY A 1 88 ? 28.384 -1.922 16.734 1.00 16.16 137 GLY A O 1
ATOM 634 N N . TRP A 1 89 ? 30.396 -2.907 16.509 1.00 15.92 138 TRP A N 1
ATOM 635 C CA . TRP A 1 89 ? 30.048 -4.069 17.320 1.00 19.53 138 TRP A CA 1
ATOM 636 C C . TRP A 1 89 ? 29.934 -3.790 18.815 1.00 19.37 138 TRP A C 1
ATOM 637 O O . TRP A 1 89 ? 29.243 -4.519 19.527 1.00 24.67 138 TRP A O 1
ATOM 648 N N . HIS A 1 90 ? 30.619 -2.753 19.291 1.00 21.72 139 HIS A N 1
ATOM 649 C CA . HIS A 1 90 ? 30.875 -2.610 20.724 1.00 28.00 139 HIS A CA 1
ATOM 650 C C . HIS A 1 90 ? 29.932 -1.689 21.496 1.00 30.45 139 HIS A C 1
ATOM 651 O O . HIS A 1 90 ? 29.923 -1.693 22.731 1.00 27.59 139 HIS A O 1
ATOM 658 N N . ILE A 1 91 ? 29.145 -0.908 20.770 1.00 21.77 140 ILE A N 1
ATOM 659 C CA . ILE A 1 91 ? 28.287 0.101 21.376 1.00 20.52 140 ILE A CA 1
ATOM 660 C C . ILE A 1 91 ? 26.841 -0.212 21.059 1.00 22.60 140 ILE A C 1
ATOM 661 O O . ILE A 1 91 ? 26.522 -0.585 19.933 1.00 18.92 140 ILE A O 1
ATOM 666 N N . GLN A 1 92 ? 25.962 -0.080 22.048 1.00 17.50 141 GLN A N 1
ATOM 667 C CA . GLN A 1 92 ? 24.548 -0.346 21.814 1.00 18.36 141 GLN A CA 1
ATOM 668 C C . GLN A 1 92 ? 23.991 0.630 20.781 1.00 13.75 141 GLN A C 1
ATOM 669 O O . GLN A 1 92 ? 24.308 1.822 20.811 1.00 17.04 141 GLN A O 1
ATOM 675 N N . GLY A 1 93 ? 23.170 0.120 19.868 1.00 16.90 142 GLY A N 1
ATOM 676 C CA . GLY A 1 93 ? 22.461 0.989 18.943 1.00 16.54 142 GLY A CA 1
ATOM 677 C C . GLY A 1 93 ? 21.241 1.655 19.556 1.00 19.74 142 GLY A C 1
ATOM 678 O O . GLY A 1 93 ? 20.815 1.277 20.656 1.00 22.87 142 GLY A O 1
ATOM 679 N N . GLN A 1 94 ? 20.713 2.663 18.851 1.00 15.47 143 GLN A N 1
ATOM 680 C CA . GLN A 1 94 ? 19.432 3.320 19.159 1.00 24.36 143 GLN A CA 1
ATOM 681 C C . GLN A 1 94 ? 18.583 3.374 17.900 1.00 27.04 143 GLN A C 1
ATOM 682 O O . GLN A 1 94 ? 19.116 3.533 16.803 1.00 27.60 143 GLN A O 1
ATOM 688 N N . HIS A 1 95 ? 17.262 3.285 18.051 1.00 26.69 144 HIS A N 1
ATOM 689 C CA . HIS A 1 95 ? 16.373 3.197 16.892 1.00 21.82 144 HIS A CA 1
ATOM 690 C C . HIS A 1 95 ? 15.029 3.880 17.125 1.00 27.60 144 HIS A C 1
ATOM 691 O O . HIS A 1 95 ? 14.517 3.864 18.241 1.00 36.17 144 HIS A O 1
ATOM 698 N N . VAL A 1 96 ? 14.477 4.495 16.076 1.00 32.55 145 VAL A N 1
ATOM 699 C CA . VAL A 1 96 ? 13.121 5.044 16.132 1.00 45.16 145 VAL A CA 1
ATOM 700 C C . VAL A 1 96 ? 12.145 3.876 16.056 1.00 53.97 145 VAL A C 1
ATOM 701 O O . VAL A 1 96 ? 12.378 2.919 15.317 1.00 52.18 145 VAL A O 1
ATOM 705 N N . ASN A 1 97 ? 11.056 3.960 16.813 1.00 61.35 146 ASN A N 1
ATOM 706 C CA . ASN A 1 97 ? 10.240 2.786 17.098 1.00 58.74 146 ASN A CA 1
ATOM 707 C C . ASN A 1 97 ? 11.117 1.819 17.890 1.00 60.84 146 ASN A C 1
ATOM 708 O O . ASN A 1 97 ? 11.546 0.780 17.382 1.00 50.48 146 ASN A O 1
ATOM 710 N N . GLY A 1 98 ? 11.389 2.188 19.139 1.00 64.37 147 GLY A N 1
ATOM 711 C CA . GLY A 1 98 ? 12.426 1.549 19.928 1.00 63.66 147 GLY A CA 1
ATOM 712 C C . GLY A 1 98 ? 12.118 0.167 20.465 1.00 60.12 147 GLY A C 1
ATOM 713 O O . GLY A 1 98 ? 10.976 -0.294 20.437 1.00 58.64 147 GLY A O 1
ATOM 714 N N . TYR A 1 99 ? 13.162 -0.491 20.957 1.00 54.69 148 TYR A N 1
ATOM 715 C CA . TYR A 1 99 ? 13.041 -1.799 21.589 1.00 53.76 148 TYR A CA 1
ATOM 716 C C . TYR A 1 99 ? 14.269 -2.037 22.466 1.00 62.59 148 TYR A C 1
ATOM 717 O O . TYR A 1 99 ? 15.274 -1.339 22.330 1.00 63.75 148 TYR A O 1
ATOM 726 N N . GLY A 1 100 ? 14.192 -3.019 23.360 1.00 65.04 149 GLY A N 1
ATOM 727 C CA . GLY A 1 100 ? 15.253 -3.235 24.329 1.00 67.12 149 GLY A CA 1
ATOM 728 C C . GLY A 1 100 ? 16.056 -4.512 24.163 1.00 67.71 149 GLY A C 1
ATOM 729 O O . GLY A 1 100 ? 16.931 -4.809 24.980 1.00 67.67 149 GLY A O 1
ATOM 730 N N . ALA A 1 101 ? 15.771 -5.267 23.107 1.00 64.44 150 ALA A N 1
ATOM 731 C CA . ALA A 1 101 ? 16.454 -6.539 22.874 1.00 62.29 150 ALA A CA 1
ATOM 732 C C . ALA A 1 101 ? 17.964 -6.361 22.696 1.00 51.62 150 ALA A C 1
ATOM 733 O O . ALA A 1 101 ? 18.411 -5.436 22.018 1.00 33.26 150 ALA A O 1
ATOM 735 N N . ILE A 1 102 ? 18.740 -7.258 23.305 1.00 57.23 151 ILE A N 1
ATOM 736 C CA . ILE A 1 102 ? 20.203 -7.204 23.248 1.00 48.89 151 ILE A CA 1
ATOM 737 C C . ILE A 1 102 ? 20.735 -7.753 21.921 1.00 40.97 151 ILE A C 1
ATOM 738 O O . ILE A 1 102 ? 20.791 -8.968 21.686 1.00 31.03 151 ILE A O 1
ATOM 743 N N . SER A 1 103 ? 21.149 -6.846 21.047 1.00 22.43 152 SER A N 1
ATOM 744 C CA . SER A 1 103 ? 21.253 -7.205 19.657 1.00 20.34 152 SER A CA 1
ATOM 745 C C . SER A 1 103 ? 22.112 -6.200 18.916 1.00 24.64 152 SER A C 1
ATOM 746 O O . SER A 1 103 ? 22.493 -5.172 19.467 1.00 19.82 152 SER A O 1
ATOM 749 N N . VAL A 1 104 ? 22.412 -6.510 17.663 1.00 13.58 153 VAL A N 1
ATOM 750 C CA . VAL A 1 104 ? 23.107 -5.594 16.781 1.00 16.25 153 VAL A CA 1
ATOM 751 C C . VAL A 1 104 ? 22.165 -5.290 15.620 1.00 16.90 153 VAL A C 1
ATOM 752 O O . VAL A 1 104 ? 21.511 -6.197 15.103 1.00 16.14 153 VAL A O 1
ATOM 756 N N . SER A 1 105 ? 22.070 -4.022 15.228 1.00 12.50 154 SER A N 1
ATOM 757 C CA . SER A 1 105 ? 21.213 -3.655 14.107 1.00 13.74 154 SER A CA 1
ATOM 758 C C . SER A 1 105 ? 21.965 -3.532 12.791 1.00 14.05 154 SER A C 1
ATOM 759 O O . SER A 1 105 ? 23.098 -3.038 12.744 1.00 12.33 154 SER A O 1
ATOM 762 N N . ILE A 1 106 ? 21.328 -3.989 11.712 1.00 10.66 155 ILE A N 1
ATOM 763 C CA . ILE A 1 106 ? 21.860 -3.775 10.373 1.00 9.90 155 ILE A CA 1
ATOM 764 C C . ILE A 1 106 ? 20.754 -3.078 9.597 1.00 11.16 155 ILE A C 1
ATOM 765 O O . ILE A 1 106 ? 19.675 -3.646 9.411 1.00 13.87 155 ILE A O 1
ATOM 770 N N . ALA A 1 107 ? 20.989 -1.834 9.190 1.00 9.78 156 ALA A N 1
ATOM 771 C CA . ALA A 1 107 ? 19.983 -1.126 8.394 1.00 9.03 156 ALA A CA 1
ATOM 772 C C . ALA A 1 107 ? 20.301 -1.189 6.911 1.00 14.60 156 ALA A C 1
ATOM 773 O O . ALA A 1 107 ? 21.383 -0.795 6.487 1.00 13.39 156 ALA A O 1
ATOM 775 N N . PHE A 1 108 ? 19.354 -1.698 6.129 1.00 10.73 157 PHE A N 1
ATOM 776 C CA . PHE A 1 108 ? 19.421 -1.587 4.680 1.00 10.39 157 PHE A CA 1
ATOM 777 C C . PHE A 1 10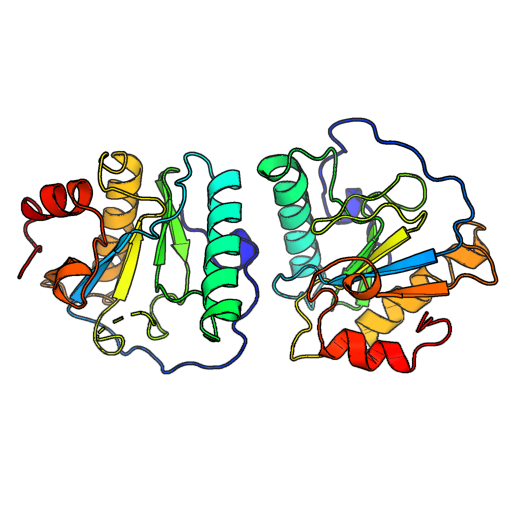8 ? 19.080 -0.149 4.294 1.00 13.34 157 PHE A C 1
ATOM 778 O O . PHE A 1 108 ? 17.957 0.315 4.509 1.00 10.25 157 PHE A O 1
ATOM 786 N N . ILE A 1 109 ? 20.036 0.572 3.718 1.00 8.51 158 ILE A N 1
ATOM 787 C CA . ILE A 1 109 ? 19.774 1.940 3.300 1.00 8.52 158 ILE A CA 1
ATOM 788 C C . ILE A 1 109 ? 18.763 1.914 2.156 1.00 13.15 158 ILE A C 1
ATOM 789 O O . ILE A 1 109 ? 18.991 1.279 1.127 1.00 12.56 158 ILE A O 1
ATOM 794 N N . GLY A 1 110 ? 17.654 2.617 2.327 1.00 11.78 159 GLY A N 1
ATOM 795 C CA . GLY A 1 110 ? 16.592 2.564 1.348 1.00 13.64 159 GLY A CA 1
ATOM 796 C C . GLY A 1 110 ? 15.239 2.355 1.997 1.00 14.40 159 GLY A C 1
ATOM 797 O O . GLY A 1 110 ? 15.100 2.407 3.223 1.00 12.92 159 GLY A O 1
ATOM 798 N N . THR A 1 111 ? 14.241 2.144 1.150 1.00 11.14 160 THR A N 1
ATOM 799 C CA . THR A 1 111 ? 12.868 1.933 1.579 1.00 10.81 160 THR A CA 1
ATOM 800 C C . THR A 1 111 ? 12.382 0.728 0.816 1.00 18.15 160 THR A C 1
ATOM 801 O O . THR A 1 111 ? 12.316 0.758 -0.418 1.00 16.57 160 THR A O 1
ATOM 805 N N . PHE A 1 112 ? 12.046 -0.339 1.534 1.00 15.89 161 PHE A N 1
ATOM 806 C CA . PHE A 1 112 ? 11.735 -1.601 0.861 1.00 13.35 161 PHE A CA 1
ATOM 807 C C . PHE A 1 112 ? 10.298 -2.069 1.062 1.00 17.07 161 PHE A C 1
ATOM 808 O O . PHE A 1 112 ? 10.029 -3.246 1.304 1.00 18.50 161 PHE A O 1
ATOM 816 N N . VAL A 1 113 ? 9.372 -1.124 0.930 1.00 15.29 162 VAL A N 1
ATOM 817 C CA . VAL A 1 113 ? 7.952 -1.417 1.036 1.00 14.99 162 VAL A CA 1
ATOM 818 C C . VAL A 1 113 ? 7.449 -2.126 -0.214 1.00 24.44 162 VAL A C 1
ATOM 819 O O . VAL A 1 113 ? 6.748 -3.140 -0.130 1.00 25.89 162 VAL A O 1
ATOM 823 N N . ASN A 1 114 ? 7.801 -1.600 -1.380 1.00 25.58 163 ASN A N 1
ATOM 824 C CA . ASN A 1 114 ? 7.375 -2.227 -2.620 1.00 31.52 163 ASN A CA 1
ATOM 825 C C . ASN A 1 114 ? 8.491 -2.449 -3.637 1.00 36.99 163 ASN A C 1
ATOM 826 O O . ASN A 1 114 ? 8.230 -2.662 -4.819 1.00 41.54 163 ASN A O 1
ATOM 831 N N . MET A 1 115 ? 9.732 -2.409 -3.168 1.00 30.53 164 MET A N 1
ATOM 832 C CA . MET A 1 115 ? 10.862 -2.810 -4.000 1.00 34.30 164 MET A CA 1
ATOM 833 C C . MET A 1 115 ? 11.816 -3.630 -3.149 1.00 31.10 164 MET A C 1
ATOM 834 O O . MET A 1 115 ? 11.875 -3.443 -1.938 1.00 22.13 164 MET A O 1
ATOM 839 N N . GLU A 1 116 ? 12.546 -4.555 -3.757 1.00 31.05 165 GLU A N 1
ATOM 840 C CA . GLU A 1 116 ? 13.508 -5.322 -2.971 1.00 25.91 165 GLU A CA 1
ATOM 841 C C . GLU A 1 116 ? 14.916 -4.760 -3.112 1.00 23.20 165 GLU A C 1
ATOM 842 O O . GLU A 1 116 ? 15.215 -4.054 -4.071 1.00 22.49 165 GLU A O 1
ATOM 848 N N . PRO A 1 117 ? 15.781 -5.042 -2.128 1.00 18.89 166 PRO A N 1
ATOM 849 C CA . PRO A 1 117 ? 17.188 -4.663 -2.270 1.00 17.15 166 PRO A CA 1
ATOM 850 C C . PRO A 1 117 ? 17.838 -5.503 -3.356 1.00 19.69 166 PRO A C 1
ATOM 851 O O . PRO A 1 117 ? 17.417 -6.641 -3.592 1.00 21.68 166 PRO A O 1
ATOM 855 N N . PRO A 1 118 ? 18.853 -4.950 -4.019 1.00 20.95 167 PRO A N 1
ATOM 856 C CA . PRO A 1 118 ? 19.612 -5.763 -4.970 1.00 23.05 167 PRO A CA 1
ATOM 857 C C . PRO A 1 118 ? 20.346 -6.884 -4.235 1.00 21.48 167 PRO A C 1
ATOM 858 O O . PRO A 1 118 ? 20.616 -6.755 -3.041 1.00 17.04 167 PRO A O 1
ATOM 862 N N . ALA A 1 119 ? 20.658 -7.963 -4.949 1.00 23.63 168 ALA A N 1
ATOM 863 C CA . ALA A 1 119 ? 21.378 -9.095 -4.368 1.00 19.96 168 ALA A CA 1
ATOM 864 C C . ALA A 1 119 ? 22.630 -8.650 -3.642 1.00 15.96 168 ALA A C 1
ATOM 865 O O . ALA A 1 119 ? 22.956 -9.177 -2.577 1.00 18.40 168 ALA A O 1
ATOM 867 N N . ARG A 1 120 ? 23.355 -7.691 -4.213 1.00 18.58 169 ARG A N 1
ATOM 868 C CA . ARG A 1 120 ? 24.635 -7.327 -3.614 1.00 16.34 169 ARG A CA 1
ATOM 869 C C . ARG A 1 120 ? 24.463 -6.659 -2.253 1.00 16.16 169 ARG A C 1
ATOM 870 O O . ARG A 1 120 ? 25.365 -6.694 -1.431 1.00 14.74 169 ARG A O 1
ATOM 878 N N . GLN A 1 121 ? 23.315 -6.034 -2.020 1.00 15.03 170 GLN A N 1
ATOM 879 C CA . GLN A 1 121 ? 23.061 -5.415 -0.718 1.00 12.31 170 GLN A CA 1
ATOM 880 C C . GLN A 1 121 ? 22.786 -6.485 0.319 1.00 12.59 170 GLN A C 1
ATOM 881 O O . GLN A 1 121 ? 23.243 -6.407 1.462 1.00 15.81 170 GLN A O 1
ATOM 887 N N . ILE A 1 122 ? 22.038 -7.504 -0.087 1.00 13.10 171 ILE A N 1
ATOM 888 C CA . ILE A 1 122 ? 21.768 -8.628 0.790 1.00 11.13 171 ILE A CA 1
ATOM 889 C C . ILE A 1 122 ? 23.064 -9.382 1.086 1.00 13.19 171 ILE A C 1
ATOM 890 O O . ILE A 1 122 ? 23.324 -9.777 2.225 1.00 14.69 171 ILE A O 1
ATOM 895 N N . GLU A 1 123 ? 23.895 -9.554 0.062 1.00 14.44 172 GLU A N 1
ATOM 896 C CA . GLU A 1 123 ? 25.157 -10.270 0.231 1.00 14.43 172 GLU A CA 1
ATOM 897 C C . GLU A 1 123 ? 26.091 -9.532 1.190 1.00 13.95 172 GLU A C 1
ATOM 898 O O . GLU A 1 123 ? 26.821 -10.164 1.966 1.00 15.64 172 GLU A O 1
ATOM 900 N N . ALA A 1 124 ? 26.065 -8.198 1.148 1.00 13.76 173 ALA A N 1
ATOM 901 C CA . ALA A 1 124 ? 26.870 -7.396 2.073 1.00 14.93 173 ALA A CA 1
ATOM 902 C C . ALA A 1 124 ? 26.481 -7.691 3.521 1.00 14.25 173 ALA A C 1
ATOM 903 O O . ALA A 1 124 ? 27.344 -7.853 4.378 1.00 14.82 173 ALA A O 1
ATOM 905 N N . ALA A 1 125 ? 25.182 -7.795 3.788 1.00 12.91 174 ALA A N 1
ATOM 906 C CA . ALA A 1 125 ? 24.726 -8.104 5.140 1.00 10.45 174 ALA A CA 1
ATOM 907 C C . ALA A 1 125 ? 25.188 -9.491 5.571 1.00 13.86 174 ALA A C 1
ATOM 908 O O . ALA A 1 125 ? 25.613 -9.680 6.715 1.00 12.20 174 ALA A O 1
ATOM 910 N N . LYS A 1 126 ? 25.103 -10.450 4.650 1.00 10.97 175 LYS A N 1
ATOM 911 C CA . LYS A 1 126 ? 25.543 -11.828 4.913 1.00 10.91 175 LYS A CA 1
ATOM 912 C C . LYS A 1 126 ? 27.025 -11.854 5.246 1.00 16.13 175 LYS A C 1
ATOM 913 O O . LYS A 1 126 ? 27.442 -12.513 6.186 1.00 14.95 175 LYS A O 1
ATOM 919 N N . ARG A 1 127 ? 27.825 -11.127 4.475 1.00 15.14 176 ARG A N 1
ATOM 920 C CA . ARG A 1 127 ? 29.268 -11.087 4.720 1.00 16.14 176 ARG A CA 1
ATOM 921 C C . ARG A 1 127 ? 29.584 -10.479 6.078 1.00 13.20 176 ARG A C 1
ATOM 922 O O . ARG A 1 127 ? 30.468 -10.954 6.787 1.00 15.83 176 ARG A O 1
ATOM 930 N N . LEU A 1 128 ? 28.859 -9.423 6.426 1.00 13.20 177 LEU A N 1
ATOM 931 C CA . LEU A 1 128 ? 29.013 -8.769 7.724 1.00 15.10 177 LEU A CA 1
ATOM 932 C C . LEU A 1 128 ? 28.741 -9.743 8.856 1.00 16.48 177 LEU A C 1
ATOM 933 O O . LEU A 1 128 ? 29.500 -9.820 9.826 1.00 14.90 177 LEU A O 1
ATOM 938 N N . MET A 1 129 ? 27.647 -10.487 8.746 1.00 11.76 178 MET A N 1
ATOM 939 C CA . MET A 1 129 ? 27.314 -11.461 9.777 1.00 12.26 178 MET A CA 1
ATOM 940 C C . MET A 1 129 ? 28.351 -12.594 9.910 1.00 14.85 178 MET A C 1
ATOM 941 O O . MET A 1 129 ? 28.689 -12.979 11.031 1.00 15.30 178 MET A O 1
ATOM 946 N N . ASP A 1 130 ? 28.876 -13.115 8.798 1.00 14.81 179 ASP A N 1
ATOM 947 C CA A ASP A 1 130 ? 29.871 -14.180 8.947 0.50 15.83 179 ASP A CA 1
ATOM 948 C CA B ASP A 1 130 ? 29.900 -14.161 8.833 0.50 15.99 179 ASP A CA 1
ATOM 949 C C . ASP A 1 130 ? 31.147 -13.663 9.578 1.00 14.54 179 ASP A C 1
ATOM 950 O O . ASP A 1 130 ? 31.792 -14.396 10.322 1.00 15.57 179 ASP A O 1
ATOM 959 N N . GLU A 1 131 ? 31.504 -12.415 9.311 1.00 14.60 180 GLU A N 1
ATOM 960 C CA . GLU A 1 131 ? 32.684 -11.826 9.942 1.00 17.44 180 GLU A CA 1
ATOM 961 C C . GLU A 1 131 ? 32.455 -11.639 11.432 1.00 16.61 180 GLU A C 1
ATOM 962 O O . GLU A 1 131 ? 33.375 -11.809 12.238 1.00 16.49 180 GLU A O 1
ATOM 968 N N . GLY A 1 132 ? 31.226 -11.271 11.791 1.00 13.53 181 GLY A N 1
ATOM 969 C CA . GLY A 1 132 ? 30.827 -11.201 13.184 1.00 12.33 181 GLY A CA 1
ATOM 970 C C . GLY A 1 132 ? 31.078 -12.516 13.910 1.00 13.98 181 GLY A C 1
ATOM 971 O O . GLY A 1 132 ? 31.573 -12.531 15.036 1.00 15.63 181 GLY A O 1
ATOM 972 N N . VAL A 1 133 ? 30.738 -13.626 13.270 1.00 13.33 182 VAL A N 1
ATOM 973 C CA . VAL A 1 133 ? 30.955 -14.933 13.894 1.00 16.25 182 VAL A CA 1
ATOM 974 C C . VAL A 1 133 ? 32.455 -15.232 14.008 1.00 16.78 182 VAL A C 1
ATOM 975 O O . VAL A 1 133 ? 32.946 -15.651 15.070 1.00 17.50 182 VAL A O 1
ATOM 979 N N . ARG A 1 134 ? 33.185 -15.010 12.915 1.00 15.10 183 ARG A N 1
ATOM 980 C CA . ARG A 1 134 ? 34.622 -15.304 12.902 1.00 16.62 183 ARG A CA 1
ATOM 981 C C . ARG A 1 134 ? 35.382 -14.566 14.001 1.00 19.56 183 ARG A C 1
ATOM 982 O O . ARG A 1 134 ? 36.275 -15.135 14.636 1.00 20.77 183 ARG A O 1
ATOM 990 N N . LEU A 1 135 ? 35.042 -13.295 14.210 1.00 14.19 184 LEU A N 1
ATOM 991 C CA . LEU A 1 135 ? 35.770 -12.465 15.159 1.00 19.26 184 LEU A CA 1
ATOM 992 C C . LEU A 1 135 ? 35.118 -12.431 16.541 1.00 17.75 184 LEU A C 1
ATOM 993 O O . LEU A 1 135 ? 35.434 -11.573 17.367 1.00 24.56 184 LEU A O 1
ATOM 998 N N . HIS A 1 136 ? 34.228 -13.386 16.791 1.00 18.22 185 HIS A N 1
ATOM 999 C CA . HIS A 1 136 ? 33.620 -13.557 18.108 1.00 21.01 185 HIS A CA 1
ATOM 1000 C C . HIS A 1 136 ? 32.764 -12.363 18.546 1.00 22.87 185 HIS A C 1
ATOM 1001 O O . HIS A 1 136 ? 32.664 -12.082 19.740 1.00 23.81 185 HIS A O 1
ATOM 1008 N N . ARG A 1 137 ? 32.144 -11.676 17.586 1.00 16.79 186 ARG A N 1
ATOM 1009 C CA . ARG A 1 137 ? 31.202 -10.586 17.888 1.00 21.63 186 ARG A CA 1
ATOM 1010 C C . ARG A 1 137 ? 29.771 -11.102 17.980 1.00 19.72 186 ARG A C 1
ATOM 1011 O O . ARG A 1 137 ? 28.937 -10.527 18.691 1.00 21.08 186 ARG A O 1
ATOM 1019 N N . LEU A 1 138 ? 29.494 -12.170 17.232 1.00 14.85 187 LEU A N 1
ATOM 1020 C CA . LEU A 1 138 ? 28.163 -12.769 17.123 1.00 13.51 187 LEU A CA 1
ATOM 1021 C C . LEU A 1 138 ? 28.272 -14.220 17.514 1.00 15.90 187 LEU A C 1
ATOM 1022 O O . LEU A 1 138 ? 29.222 -14.900 17.118 1.00 18.33 187 LEU A O 1
ATOM 1027 N N . GLN A 1 139 ? 27.301 -14.713 18.277 1.00 14.98 188 GLN A N 1
ATOM 1028 C CA . GLN A 1 139 ? 27.327 -16.113 18.684 1.00 18.11 188 GLN A CA 1
ATOM 1029 C C . GLN A 1 139 ? 27.158 -16.968 17.452 1.00 17.26 188 GLN A C 1
ATOM 1030 O O . GLN A 1 139 ? 26.477 -16.571 16.519 1.00 17.96 188 GLN A O 1
ATOM 1036 N N . PRO A 1 140 ? 27.754 -18.172 17.457 1.00 16.44 189 PRO A N 1
ATOM 1037 C CA . PRO A 1 140 ? 27.644 -19.081 16.313 1.00 19.57 189 PRO A CA 1
ATOM 1038 C C . PRO A 1 140 ? 26.187 -19.412 15.963 1.00 21.25 189 PRO A C 1
ATOM 1039 O O . PRO A 1 140 ? 25.865 -19.620 14.801 1.00 18.30 189 PRO A O 1
ATOM 1043 N N . ASP A 1 141 ? 25.323 -19.473 16.967 1.00 16.49 190 ASP A N 1
ATOM 1044 C CA . ASP A 1 141 ? 23.931 -19.841 16.735 1.00 19.36 190 ASP A CA 1
ATOM 1045 C C . ASP A 1 141 ? 23.024 -18.605 16.750 1.00 21.49 190 ASP A C 1
ATOM 1046 O O . ASP A 1 141 ? 21.859 -18.682 17.150 1.00 22.64 190 ASP A O 1
ATOM 1051 N N . TYR A 1 142 ? 23.563 -17.470 16.317 1.00 16.39 191 TYR A N 1
ATOM 1052 C CA . TYR A 1 142 ? 22.795 -16.221 16.317 1.00 18.13 191 TYR A CA 1
ATOM 1053 C C . TYR A 1 142 ? 21.521 -16.334 15.482 1.00 17.05 191 TYR A C 1
ATOM 1054 O O . TYR A 1 142 ? 21.439 -17.129 14.529 1.00 18.60 191 TYR A O 1
ATOM 1063 N N . HIS A 1 143 ? 20.533 -15.525 15.847 1.00 17.49 192 HIS A N 1
ATOM 1064 C CA . HIS A 1 143 ? 19.246 -15.490 15.164 1.00 16.79 192 HIS A CA 1
ATOM 1065 C C . HIS A 1 143 ? 19.057 -14.139 14.500 1.00 16.52 192 HIS A C 1
ATOM 1066 O O . HIS A 1 143 ? 19.650 -13.157 14.928 1.00 17.75 192 HIS A O 1
ATOM 1073 N N . ILE A 1 144 ? 18.248 -14.098 13.444 1.00 15.23 193 ILE A N 1
ATOM 1074 C CA . ILE A 1 144 ? 17.944 -12.846 12.738 1.00 13.59 193 ILE A CA 1
ATOM 1075 C C . ILE A 1 144 ? 16.459 -12.507 12.883 1.00 18.15 193 ILE A C 1
ATOM 1076 O O . ILE A 1 144 ? 15.602 -13.366 12.669 1.00 19.30 193 ILE A O 1
ATOM 1081 N N . TYR A 1 145 ? 16.158 -11.269 13.275 1.00 11.54 194 TYR A N 1
ATOM 1082 C CA . TYR A 1 145 ? 14.785 -10.781 13.361 1.00 14.75 194 TYR A CA 1
ATOM 1083 C C . TYR A 1 145 ? 14.593 -9.557 12.490 1.00 18.89 194 TYR A C 1
ATOM 1084 O O . TYR A 1 145 ? 15.561 -8.901 12.123 1.00 15.50 194 TYR A O 1
ATOM 1093 N N . ALA A 1 146 ? 13.338 -9.251 12.169 1.00 17.26 195 ALA A N 1
ATOM 1094 C CA . ALA A 1 146 ? 13.001 -7.973 11.542 1.00 13.86 195 ALA A CA 1
ATOM 1095 C C . ALA A 1 146 ? 12.555 -6.970 12.593 1.00 13.74 195 ALA A C 1
ATOM 1096 O O . ALA A 1 146 ? 11.888 -7.333 13.561 1.00 17.96 195 ALA A O 1
ATOM 1098 N N . HIS A 1 147 ? 12.916 -5.700 12.389 1.00 14.15 196 HIS A N 1
ATOM 1099 C CA . HIS A 1 147 ? 12.540 -4.616 13.279 1.00 13.46 196 HIS A CA 1
ATOM 1100 C C . HIS A 1 147 ? 11.040 -4.682 13.593 1.00 18.89 196 HIS A C 1
ATOM 1101 O O . HIS A 1 147 ? 10.634 -4.558 14.745 1.00 20.30 196 HIS A O 1
ATOM 1108 N N . ARG A 1 148 ? 10.221 -4.917 12.574 1.00 18.04 197 ARG A N 1
ATOM 1109 C CA . ARG A 1 148 ? 8.765 -4.937 12.764 1.00 21.08 197 ARG A CA 1
ATOM 1110 C C . ARG A 1 148 ? 8.247 -6.079 13.644 1.00 23.90 197 ARG A C 1
ATOM 1111 O O . ARG A 1 148 ? 7.091 -6.051 14.061 1.00 27.75 197 ARG A O 1
ATOM 1119 N N . GLN A 1 149 ? 9.071 -7.095 13.888 1.00 21.00 198 GLN A N 1
ATOM 1120 C CA . GLN A 1 149 ? 8.662 -8.164 14.802 1.00 25.76 198 GLN A CA 1
ATOM 1121 C C . GLN A 1 149 ? 8.761 -7.679 16.243 1.00 30.12 198 GLN A C 1
ATOM 1122 O O . GLN A 1 149 ? 8.111 -8.222 17.134 1.00 37.79 198 GLN A O 1
ATOM 1128 N N . LEU A 1 150 ? 9.573 -6.648 16.460 1.00 28.22 199 LEU A N 1
ATOM 1129 C CA . LEU A 1 150 ? 9.870 -6.170 17.801 1.00 28.34 199 LEU A CA 1
ATOM 1130 C C . LEU A 1 150 ? 9.177 -4.848 18.151 1.00 33.18 199 LEU A C 1
ATOM 1131 O O . LEU A 1 150 ? 9.079 -4.502 19.323 1.00 36.90 199 LEU A O 1
ATOM 1136 N N . SER A 1 151 ? 8.715 -4.112 17.140 1.00 28.15 200 SER A N 1
ATOM 1137 C CA . SER A 1 151 ? 8.151 -2.773 17.333 1.00 29.02 200 SER A CA 1
ATOM 1138 C C . SER A 1 151 ? 7.102 -2.473 16.272 1.00 29.78 200 SER A C 1
ATOM 1139 O O . SER A 1 151 ? 7.151 -3.031 15.179 1.00 29.14 200 SER A O 1
ATOM 1142 N N . PRO A 1 152 ? 6.159 -1.566 16.583 1.00 34.70 201 PRO A N 1
ATOM 1143 C CA . PRO A 1 152 ? 5.084 -1.190 15.657 1.00 33.30 201 PRO A CA 1
ATOM 1144 C C . PRO A 1 152 ? 5.595 -0.300 14.528 1.00 39.07 201 PRO A C 1
ATOM 1145 O O . PRO A 1 152 ? 5.403 0.916 14.551 1.00 44.65 201 PRO A O 1
ATOM 1149 N N . THR A 1 153 ? 6.235 -0.914 13.544 1.00 28.89 202 THR A N 1
ATOM 1150 C CA . THR A 1 153 ? 6.825 -0.179 12.442 1.00 24.46 202 THR A CA 1
ATOM 1151 C C . THR A 1 153 ? 6.690 -0.994 11.159 1.00 19.00 202 THR A C 1
ATOM 1152 O O . THR A 1 153 ? 6.426 -2.199 11.205 1.00 23.40 202 THR A O 1
ATOM 1156 N N . GLU A 1 154 ? 6.841 -0.341 10.013 1.00 21.08 203 GLU A N 1
ATOM 1157 C CA . GLU A 1 154 ? 6.868 -1.055 8.734 1.00 22.62 203 GLU A CA 1
ATOM 1158 C C . GLU A 1 154 ? 8.269 -1.612 8.479 1.00 17.74 203 GLU A C 1
ATOM 1159 O O . GLU A 1 154 ? 8.441 -2.564 7.720 1.00 21.31 203 GLU A O 1
ATOM 1165 N N . SER A 1 155 ? 9.258 -0.998 9.118 1.00 15.85 204 SER A N 1
ATOM 1166 C CA . SER A 1 155 ? 10.663 -1.390 8.966 1.00 13.82 204 SER A CA 1
ATOM 1167 C C . SER A 1 155 ? 10.842 -2.890 9.230 1.00 17.06 204 SER A C 1
ATOM 1168 O O . SER A 1 155 ? 10.372 -3.396 10.242 1.00 20.09 204 SER A O 1
ATOM 1171 N N . PRO A 1 156 ? 11.570 -3.603 8.351 1.00 12.68 205 PRO A N 1
ATOM 1172 C CA . PRO A 1 156 ? 12.453 -3.127 7.279 1.00 11.00 205 PRO A CA 1
ATOM 1173 C C . PRO A 1 156 ? 11.781 -3.026 5.912 1.00 14.17 205 PRO A C 1
ATOM 1174 O O . PRO A 1 156 ? 12.477 -3.055 4.897 1.00 14.70 205 PRO A O 1
ATOM 1178 N N . GLY A 1 157 ? 10.463 -2.918 5.893 1.00 13.87 206 GLY A N 1
ATOM 1179 C CA . GLY A 1 157 ? 9.716 -2.851 4.642 1.00 13.50 206 GLY A CA 1
ATOM 1180 C C . GLY A 1 157 ? 9.137 -4.187 4.213 1.00 17.70 206 GLY A C 1
ATOM 1181 O O . GLY A 1 157 ? 9.825 -5.204 4.262 1.00 15.58 206 GLY A O 1
ATOM 1182 N N . GLN A 1 158 ? 7.877 -4.171 3.772 1.00 15.51 207 GLN A N 1
ATOM 1183 C CA . GLN A 1 158 ? 7.150 -5.389 3.393 1.00 13.75 207 GLN A CA 1
ATOM 1184 C C . GLN A 1 158 ? 7.927 -6.333 2.465 1.00 15.50 207 GLN A C 1
ATOM 1185 O O . GLN A 1 158 ? 7.951 -7.554 2.671 1.00 17.22 207 GLN A O 1
ATOM 1191 N N . LYS A 1 159 ? 8.556 -5.774 1.433 1.00 15.47 208 LYS A N 1
ATOM 1192 C CA . LYS A 1 159 ? 9.248 -6.602 0.447 1.00 21.75 208 LYS A CA 1
ATOM 1193 C C . LYS A 1 159 ? 10.499 -7.268 1.019 1.00 17.14 208 LYS A C 1
ATOM 1194 O O . LYS A 1 159 ? 10.756 -8.440 0.762 1.00 18.02 208 LYS A O 1
ATOM 1199 N N . LEU A 1 160 ? 11.284 -6.503 1.772 1.00 14.73 209 LEU A N 1
ATOM 1200 C CA . LEU A 1 160 ? 12.444 -7.070 2.453 1.00 14.15 209 LEU A CA 1
ATOM 1201 C C . LEU A 1 160 ? 11.988 -8.074 3.522 1.00 15.27 209 LEU A C 1
ATOM 1202 O O . LEU A 1 160 ? 12.590 -9.128 3.680 1.00 16.29 209 LEU A O 1
ATOM 1207 N N . PHE A 1 161 ? 10.908 -7.766 4.238 1.00 17.48 210 PHE A N 1
ATOM 1208 C CA . PHE A 1 161 ? 10.377 -8.714 5.225 1.00 15.91 210 PHE A CA 1
ATOM 1209 C C . PHE A 1 161 ? 9.980 -10.040 4.566 1.00 16.46 210 PHE A C 1
ATOM 1210 O O . PHE A 1 161 ? 10.254 -11.121 5.111 1.00 17.45 210 PHE A O 1
ATOM 1218 N N . GLU A 1 162 ? 9.357 -9.965 3.390 1.00 18.09 211 GLU A N 1
ATOM 1219 C CA . GLU A 1 162 ? 9.039 -11.160 2.624 1.00 20.47 211 GLU A CA 1
ATOM 1220 C C . GLU A 1 162 ? 10.308 -11.956 2.316 1.00 21.31 211 GLU A C 1
ATOM 1221 O O . GLU A 1 162 ? 10.359 -13.172 2.512 1.00 21.71 211 GLU A O 1
ATOM 1227 N N . LEU A 1 163 ? 11.340 -11.268 1.834 1.00 17.11 212 LEU A N 1
ATOM 1228 C CA . LEU A 1 163 ? 12.572 -11.957 1.464 1.00 19.58 212 LEU A CA 1
ATOM 1229 C C . LEU A 1 163 ? 13.179 -12.661 2.672 1.00 17.84 212 LEU A C 1
ATOM 1230 O O . LEU A 1 163 ? 13.724 -13.765 2.555 1.00 20.77 212 LEU A O 1
ATOM 1235 N N . MET A 1 164 ? 13.066 -12.026 3.833 1.00 15.97 213 MET A N 1
ATOM 1236 C CA . MET A 1 164 ? 13.646 -12.566 5.057 1.00 16.35 213 MET A CA 1
ATOM 1237 C C . MET A 1 164 ? 13.028 -13.886 5.481 1.00 20.70 213 MET A C 1
ATOM 1238 O O . MET A 1 164 ? 13.649 -14.638 6.224 1.00 17.76 213 MET A O 1
ATOM 1243 N N . GLN A 1 165 ? 11.811 -14.168 5.026 1.00 20.36 214 GLN A N 1
ATOM 1244 C CA . GLN A 1 165 ? 11.154 -15.407 5.422 1.00 22.98 214 GLN A CA 1
ATOM 1245 C C . GLN A 1 165 ? 11.992 -16.624 5.054 1.00 25.24 214 GLN A C 1
ATOM 1246 O O . GLN A 1 165 ? 11.910 -17.659 5.713 1.00 26.49 214 GLN A O 1
ATOM 1252 N N . ASN A 1 166 ? 12.795 -16.500 3.999 1.00 24.32 215 ASN A N 1
ATOM 1253 C CA . ASN A 1 166 ? 13.608 -17.618 3.522 1.00 27.74 215 ASN A CA 1
ATOM 1254 C C . ASN A 1 166 ? 15.096 -17.495 3.841 1.00 24.17 215 ASN A C 1
ATOM 1255 O O . ASN A 1 166 ? 15.913 -18.256 3.314 1.00 27.65 215 ASN A O 1
ATOM 1260 N N . TRP A 1 167 ? 15.455 -16.541 4.696 1.00 18.95 216 TRP A N 1
ATOM 1261 C CA . TRP A 1 167 ? 16.860 -16.373 5.056 1.00 19.61 216 TRP A CA 1
ATOM 1262 C C . TRP A 1 167 ? 17.271 -17.409 6.073 1.00 21.80 216 TRP A C 1
ATOM 1263 O O . TRP A 1 167 ? 16.506 -17.708 6.988 1.00 20.44 216 TRP A O 1
ATOM 1274 N N . PRO A 1 168 ? 18.490 -17.950 5.930 1.00 24.38 217 PRO A N 1
ATOM 1275 C CA . PRO A 1 168 ? 19.030 -18.797 6.995 1.00 23.17 217 PRO A CA 1
ATOM 1276 C C . PRO A 1 168 ? 19.048 -17.985 8.288 1.00 20.00 217 PRO A C 1
ATOM 1277 O O . PRO A 1 168 ? 19.408 -16.806 8.246 1.00 19.62 217 PRO A O 1
ATOM 1281 N N . ARG A 1 169 ? 18.642 -18.607 9.392 1.00 18.58 218 ARG A N 1
ATOM 1282 C CA . ARG A 1 169 ? 18.681 -18.002 10.726 1.00 17.00 218 ARG A CA 1
ATOM 1283 C C . ARG A 1 169 ? 17.530 -17.031 11.008 1.00 23.24 218 ARG A C 1
ATOM 1284 O O . ARG A 1 169 ? 17.420 -16.515 12.116 1.00 18.11 218 ARG A O 1
ATOM 1292 N N . PHE A 1 170 ? 16.662 -16.792 10.028 1.00 17.64 219 PHE A N 1
ATOM 1293 C CA . PHE A 1 170 ? 15.506 -15.955 10.321 1.00 21.90 219 PHE A CA 1
ATOM 1294 C C . PHE A 1 170 ? 14.579 -16.674 11.282 1.00 25.71 219 PHE A C 1
ATOM 1295 O O . PHE A 1 170 ? 14.270 -17.848 11.087 1.00 25.63 219 PHE A O 1
ATOM 1303 N N . THR A 1 171 ? 14.128 -15.964 12.310 1.00 24.89 220 THR A N 1
ATOM 1304 C CA . THR A 1 171 ? 13.313 -16.572 13.357 1.00 30.22 220 THR A CA 1
ATOM 1305 C C . THR A 1 171 ? 11.917 -15.965 13.403 1.00 33.70 220 THR A C 1
ATOM 1306 O O . THR A 1 171 ? 11.760 -14.792 13.714 1.00 33.46 220 THR A O 1
ATOM 1310 N N . GLN A 1 172 ? 10.905 -16.771 13.092 1.00 39.24 221 GLN A N 1
ATOM 1311 C CA . GLN A 1 172 ? 9.522 -16.294 13.078 1.00 48.01 221 GLN A CA 1
ATOM 1312 C C . GLN A 1 172 ? 9.052 -15.877 14.469 1.00 53.65 221 GLN A C 1
ATOM 1313 O O . GLN A 1 172 ? 8.259 -14.946 14.610 1.00 58.92 221 GLN A O 1
ATOM 1315 N N . ASP A 1 173 ? 9.548 -16.565 15.494 1.00 54.43 222 ASP A N 1
ATOM 1316 C CA . ASP A 1 173 ? 9.142 -16.292 16.869 1.00 60.62 222 ASP A CA 1
ATOM 1317 C C . ASP A 1 173 ? 10.194 -15.487 17.624 1.00 58.76 222 ASP A C 1
ATOM 1318 O O . ASP A 1 173 ? 11.053 -16.050 18.302 1.00 59.51 222 ASP A O 1
ATOM 1320 N N . HIS B 1 9 ? 18.874 28.404 -0.552 1.00 44.87 58 HIS B N 1
ATOM 1321 C CA . HIS B 1 9 ? 18.478 27.609 0.610 1.00 43.68 58 HIS B CA 1
ATOM 1322 C C . HIS B 1 9 ? 17.334 26.658 0.265 1.00 29.37 58 HIS B C 1
ATOM 1323 O O . HIS B 1 9 ? 16.214 26.833 0.742 1.00 27.01 58 HIS B O 1
ATOM 1330 N N . ILE B 1 10 ? 17.629 25.663 -0.565 1.00 27.90 59 ILE B N 1
ATOM 1331 C CA . ILE B 1 10 ? 16.636 24.695 -1.020 1.00 31.42 59 ILE B CA 1
ATOM 1332 C C . ILE B 1 10 ? 17.075 23.275 -0.671 1.00 25.55 59 ILE B C 1
ATOM 1333 O O . ILE B 1 10 ? 18.195 22.863 -0.986 1.00 30.31 59 ILE B O 1
ATOM 1338 N N . LEU B 1 11 ? 16.195 22.532 -0.013 1.00 18.61 60 LEU B N 1
ATOM 1339 C CA . LEU B 1 11 ? 16.485 21.143 0.337 1.00 19.02 60 LEU B CA 1
ATOM 1340 C C . LEU B 1 11 ? 15.646 20.200 -0.505 1.00 14.30 60 LEU B C 1
ATOM 1341 O O . LEU B 1 11 ? 14.417 20.216 -0.409 1.00 17.57 60 LEU B O 1
ATOM 1346 N N . ASP B 1 12 ? 16.300 19.382 -1.335 1.00 15.18 61 ASP B N 1
ATOM 1347 C CA . ASP B 1 12 ? 15.532 18.409 -2.112 1.00 19.62 61 ASP B CA 1
ATOM 1348 C C . ASP B 1 12 ? 15.330 17.125 -1.305 1.00 17.22 61 ASP B C 1
ATOM 1349 O O . ASP B 1 12 ? 15.735 17.053 -0.142 1.00 16.09 61 ASP B O 1
ATOM 1354 N N . ARG B 1 13 ? 14.686 16.129 -1.910 1.00 14.87 62 ARG B N 1
ATOM 1355 C CA . ARG B 1 13 ? 14.286 14.934 -1.175 1.00 12.75 62 ARG B CA 1
ATOM 1356 C C . ARG B 1 13 ? 15.419 14.331 -0.352 1.00 14.14 62 ARG B C 1
ATOM 1357 O O . ARG B 1 13 ? 15.223 13.955 0.801 1.00 14.03 62 ARG B O 1
ATOM 1365 N N . SER B 1 14 ? 16.596 14.211 -0.955 1.00 14.93 63 SER B N 1
ATOM 1366 C CA . SER B 1 14 ? 17.744 13.622 -0.264 1.00 13.60 63 SER B CA 1
ATOM 1367 C C . SER B 1 14 ? 18.157 14.418 0.963 1.00 16.41 63 SER B C 1
ATOM 1368 O O . SER B 1 14 ? 18.655 13.841 1.938 1.00 14.79 63 SER B O 1
ATOM 1371 N N . GLU B 1 15 ? 17.972 15.739 0.912 1.00 13.65 64 GLU B N 1
ATOM 1372 C CA . GLU B 1 15 ? 18.406 16.602 2.006 1.00 17.08 64 GLU B CA 1
ATOM 1373 C C . GLU B 1 15 ? 17.475 16.549 3.209 1.00 17.49 64 GLU B C 1
ATOM 1374 O O . GLU B 1 15 ? 17.901 16.821 4.333 1.00 18.03 64 GLU B O 1
ATOM 1380 N N . TRP B 1 16 ? 16.211 16.206 2.983 1.00 12.64 65 TRP B N 1
ATOM 1381 C CA . TRP B 1 16 ? 15.306 15.999 4.110 1.00 13.60 65 TRP B CA 1
ATOM 1382 C C . TRP B 1 16 ? 15.017 14.529 4.346 1.00 12.17 65 TRP B C 1
ATOM 1383 O O . TRP B 1 16 ? 14.094 14.166 5.083 1.00 11.30 65 TRP B O 1
ATOM 1394 N N . LEU B 1 17 ? 15.850 13.681 3.740 1.00 11.90 66 LEU B N 1
ATOM 1395 C CA . LEU B 1 17 ? 15.781 12.229 3.939 1.00 11.40 66 LEU B CA 1
ATOM 1396 C C . LEU B 1 17 ? 14.425 11.623 3.628 1.00 13.33 66 LEU B C 1
ATOM 1397 O O . LEU B 1 17 ? 14.013 10.651 4.260 1.00 13.37 66 LEU B O 1
ATOM 1402 N N . GLY B 1 18 ? 13.736 12.165 2.630 1.00 10.16 67 GLY B N 1
ATOM 1403 C CA . GLY B 1 18 ? 12.424 11.638 2.302 1.00 10.71 67 GLY B CA 1
ATOM 1404 C C . GLY B 1 18 ? 12.472 10.223 1.735 1.00 13.18 67 GLY B C 1
ATOM 1405 O O . GLY B 1 18 ? 13.460 9.835 1.107 1.00 13.61 67 GLY B O 1
ATOM 1406 N N . GLU B 1 19 ? 11.401 9.457 1.932 1.00 12.49 68 GLU B N 1
ATOM 1407 C CA . GLU B 1 19 ? 11.239 8.209 1.190 1.00 11.39 68 GLU B CA 1
ATOM 1408 C C . GLU B 1 19 ? 11.041 8.550 -0.280 1.00 11.36 68 GLU B C 1
ATOM 1409 O O . GLU B 1 19 ? 10.553 9.622 -0.606 1.00 13.27 68 GLU B O 1
ATOM 1415 N N . PRO B 1 20 ? 11.416 7.629 -1.177 1.00 15.13 69 PRO B N 1
ATOM 1416 C CA . PRO B 1 20 ? 11.071 7.857 -2.584 1.00 15.12 69 PRO B CA 1
ATOM 1417 C C . PRO B 1 20 ? 9.566 7.751 -2.763 1.00 16.27 69 PRO B C 1
ATOM 1418 O O . PRO B 1 20 ? 8.896 7.095 -1.965 1.00 16.11 69 PRO B O 1
ATOM 1422 N N . PRO B 1 21 ? 9.026 8.379 -3.814 1.00 16.85 70 PRO B N 1
ATOM 1423 C CA . PRO B 1 21 ? 7.602 8.163 -4.103 1.00 15.04 70 PRO B CA 1
ATOM 1424 C C . PRO B 1 21 ? 7.313 6.683 -4.315 1.00 16.66 70 PRO B C 1
ATOM 1425 O O . PRO B 1 21 ? 8.154 5.957 -4.867 1.00 18.69 70 PRO B O 1
ATOM 1429 N N . SER B 1 22 ? 6.142 6.236 -3.875 1.00 13.08 71 SER B N 1
ATOM 1430 C CA . SER B 1 22 ? 5.817 4.812 -3.939 1.00 19.51 71 SER B CA 1
ATOM 1431 C C . SER B 1 22 ? 5.237 4.422 -5.283 1.00 23.77 71 SER B C 1
ATOM 1432 O O . SER B 1 22 ? 4.967 3.247 -5.539 1.00 23.35 71 SER B O 1
ATOM 1435 N N . GLY B 1 23 ? 5.040 5.414 -6.141 1.00 18.17 72 GLY B N 1
ATOM 1436 C CA . GLY B 1 23 ? 4.509 5.179 -7.468 1.00 20.95 72 GLY B CA 1
ATOM 1437 C C . GLY B 1 23 ? 4.492 6.472 -8.257 1.00 19.67 72 GLY B C 1
ATOM 1438 O O . GLY B 1 23 ? 4.856 7.532 -7.743 1.00 19.55 72 GLY B O 1
ATOM 1439 N N . LYS B 1 24 ? 4.066 6.377 -9.507 1.00 23.54 73 LYS B N 1
ATOM 1440 C CA . LYS B 1 24 ? 4.016 7.526 -10.396 1.00 28.90 73 LYS B CA 1
ATOM 1441 C C . LYS B 1 24 ? 2.762 8.358 -10.162 1.00 26.53 73 LYS B C 1
ATOM 1442 O O . LYS B 1 24 ? 1.763 7.874 -9.628 1.00 28.62 73 LYS B O 1
ATOM 1445 N N . TYR B 1 25 ? 2.837 9.625 -10.545 1.00 21.77 74 TYR B N 1
ATOM 1446 C CA . TYR B 1 25 ? 1.704 10.524 -10.443 1.00 22.57 74 TYR B CA 1
ATOM 1447 C C . TYR B 1 25 ? 1.760 11.432 -11.661 1.00 24.97 74 TYR B C 1
ATOM 1448 O O . TYR B 1 25 ? 2.849 11.723 -12.163 1.00 25.03 74 TYR B O 1
ATOM 1457 N N . PRO B 1 26 ? 0.587 11.854 -12.165 1.00 21.72 75 PRO B N 1
ATOM 1458 C CA . PRO B 1 26 ? 0.539 12.637 -13.403 1.00 23.46 75 PRO B CA 1
ATOM 1459 C C . PRO B 1 26 ? 1.484 13.838 -13.417 1.00 25.16 75 PRO B C 1
ATOM 1460 O O . PRO B 1 26 ? 1.654 14.525 -12.409 1.00 21.22 75 PRO B O 1
ATOM 1464 N N . HIS B 1 27 ? 2.081 14.064 -14.585 1.00 24.20 76 HIS B N 1
ATOM 1465 C CA . HIS B 1 27 ? 2.969 15.187 -14.852 1.00 19.67 76 HIS B CA 1
ATOM 1466 C C . HIS B 1 27 ? 2.211 16.516 -14.754 1.00 20.13 76 HIS B C 1
ATOM 1467 O O . HIS B 1 27 ? 1.040 16.613 -15.126 1.00 22.87 76 HIS B O 1
ATOM 1474 N N . LEU B 1 28 ? 2.887 17.535 -14.245 1.00 16.22 77 LEU B N 1
ATOM 1475 C CA . LEU B 1 28 ? 2.334 18.889 -14.195 1.00 18.20 77 LEU B CA 1
ATOM 1476 C C . LEU B 1 28 ? 2.872 19.702 -15.367 1.00 21.55 77 LEU B C 1
ATOM 1477 O O . LEU B 1 28 ? 4.081 19.877 -15.500 1.00 23.47 77 LEU B O 1
ATOM 1482 N N . LYS B 1 29 ? 1.976 20.197 -16.217 1.00 20.96 78 LYS B N 1
ATOM 1483 C CA . LYS B 1 29 ? 2.384 21.010 -17.360 1.00 22.92 78 LYS B CA 1
ATOM 1484 C C . LYS B 1 29 ? 2.637 22.456 -16.940 1.00 25.16 78 LYS B C 1
ATOM 1485 O O . LYS B 1 29 ? 1.814 23.066 -16.261 1.00 21.95 78 LYS B O 1
ATOM 1491 N N . LEU B 1 30 ? 3.788 22.991 -17.334 1.00 22.12 79 LEU B N 1
ATOM 1492 C CA . LEU B 1 30 ? 4.164 24.354 -16.973 1.00 21.21 79 LEU B CA 1
ATOM 1493 C C . LEU B 1 30 ? 4.130 25.234 -18.211 1.00 21.37 79 LEU B C 1
ATOM 1494 O O . LEU B 1 30 ? 4.218 24.731 -19.340 1.00 20.32 79 LEU B O 1
ATOM 1499 N N . PRO B 1 31 ? 3.997 26.556 -18.010 1.00 20.51 80 PRO B N 1
ATOM 1500 C CA . PRO B 1 31 ? 3.863 27.215 -16.702 1.00 18.29 80 PRO B CA 1
ATOM 1501 C C . PRO B 1 31 ? 2.450 27.123 -16.153 1.00 17.32 80 PRO B C 1
ATOM 1502 O O . PRO B 1 31 ? 1.522 26.956 -16.939 1.00 23.55 80 PRO B O 1
ATOM 1506 N N . VAL B 1 32 ? 2.285 27.214 -14.835 1.00 14.47 81 VAL B N 1
ATOM 1507 C CA . VAL B 1 32 ? 0.950 27.372 -14.266 1.00 20.48 81 VAL B CA 1
ATOM 1508 C C . VAL B 1 32 ? 0.659 28.840 -13.958 1.00 22.15 81 VAL B C 1
ATOM 1509 O O . VAL B 1 32 ? 1.577 29.651 -13.822 1.00 19.10 81 VAL B O 1
ATOM 1513 N N . SER B 1 33 ? -0.623 29.170 -13.852 1.00 18.50 82 SER B N 1
ATOM 1514 C CA . SER B 1 33 ? -1.060 30.536 -13.581 1.00 21.37 82 SER B CA 1
ATOM 1515 C C . SER B 1 33 ? -1.428 30.737 -12.115 1.00 22.25 82 SER B C 1
ATOM 1516 O O . SER B 1 33 ? -1.780 31.839 -11.715 1.00 23.60 82 SER B O 1
ATOM 1519 N N . ASN B 1 34 ? -1.360 29.670 -11.323 1.00 19.08 83 ASN B N 1
ATOM 1520 C CA . ASN B 1 34 ? -1.831 29.719 -9.943 1.00 16.46 83 ASN B CA 1
ATOM 1521 C C . ASN B 1 34 ? -0.892 29.085 -8.937 1.00 17.19 83 ASN B C 1
ATOM 1522 O O . ASN B 1 34 ? -0.324 28.013 -9.181 1.00 16.47 83 ASN B O 1
ATOM 1527 N N . ILE B 1 35 ? -0.764 29.757 -7.797 1.00 16.28 84 ILE B N 1
ATOM 1528 C CA . ILE B 1 35 ? -0.086 29.234 -6.614 1.00 14.76 84 ILE B CA 1
ATOM 1529 C C . ILE B 1 35 ? -1.138 29.079 -5.541 1.00 21.34 84 ILE B C 1
ATOM 1530 O O . ILE B 1 35 ? -1.930 29.988 -5.335 1.00 16.76 84 ILE B O 1
ATOM 1535 N N . ILE B 1 36 ? -1.157 27.936 -4.859 1.00 15.88 85 ILE B N 1
ATOM 1536 C CA . ILE B 1 36 ? -2.070 27.745 -3.740 1.00 17.25 85 ILE B CA 1
ATOM 1537 C C . ILE B 1 36 ? -1.252 27.678 -2.459 1.00 14.38 85 ILE B C 1
ATOM 1538 O O . ILE B 1 36 ? -0.323 26.878 -2.360 1.00 17.05 85 ILE B O 1
ATOM 1543 N N . ILE B 1 37 ? -1.577 28.547 -1.509 1.00 14.22 86 ILE B N 1
ATOM 1544 C CA . ILE B 1 37 ? -0.940 28.552 -0.191 1.00 15.86 86 ILE B CA 1
ATOM 1545 C C . ILE B 1 37 ? -1.693 27.713 0.834 1.00 19.86 86 ILE B C 1
ATOM 1546 O O . ILE B 1 37 ? -2.894 27.893 1.046 1.00 20.93 86 ILE B O 1
ATOM 1551 N N . HIS B 1 38 ? -0.959 26.806 1.474 1.00 15.32 87 HIS B N 1
ATOM 1552 C CA . HIS B 1 38 ? -1.483 25.943 2.515 1.00 18.40 87 HIS B CA 1
ATOM 1553 C C . HIS B 1 38 ? -0.690 26.203 3.776 1.00 17.44 87 HIS B C 1
ATOM 1554 O O . HIS B 1 38 ? 0.429 26.721 3.718 1.00 18.83 87 HIS B O 1
ATOM 1561 N N . HIS B 1 39 ? -1.249 25.818 4.920 1.00 18.84 88 HIS B N 1
ATOM 1562 C CA . HIS B 1 39 ? -0.398 25.495 6.058 1.00 22.22 88 HIS B CA 1
ATOM 1563 C C . HIS B 1 39 ? -0.463 23.979 6.275 1.00 24.99 88 HIS B C 1
ATOM 1564 O O . HIS B 1 39 ? -1.367 23.315 5.772 1.00 22.90 88 HIS B O 1
ATOM 1571 N N . THR B 1 40 ? 0.516 23.422 6.971 1.00 19.61 89 THR B N 1
ATOM 1572 C CA . THR B 1 40 ? 0.539 21.975 7.162 1.00 21.78 89 THR B CA 1
ATOM 1573 C C . THR B 1 40 ? -0.346 21.548 8.323 1.00 27.72 89 THR B C 1
ATOM 1574 O O . THR B 1 40 ? -0.630 20.361 8.486 1.00 26.74 89 THR B O 1
ATOM 1578 N N . ALA B 1 41 ? -0.782 22.525 9.116 1.00 24.62 90 ALA B N 1
ATOM 1579 C CA . ALA B 1 41 ? -1.550 22.262 10.332 1.00 31.00 90 ALA B CA 1
ATOM 1580 C C . ALA B 1 41 ? -0.814 21.292 11.255 1.00 35.40 90 ALA B C 1
ATOM 1581 O O . ALA B 1 41 ? -1.428 20.515 11.985 1.00 38.33 90 ALA B O 1
ATOM 1583 N N . THR B 1 42 ? 0.511 21.348 11.212 1.00 28.04 91 THR B N 1
ATOM 1584 C CA . THR B 1 42 ? 1.346 20.597 12.134 1.00 30.46 91 THR B CA 1
ATOM 1585 C C . THR B 1 42 ? 2.076 21.571 13.034 1.00 24.94 91 THR B C 1
ATOM 1586 O O . THR B 1 42 ? 1.927 22.790 12.922 1.00 25.28 91 THR B O 1
ATOM 1590 N N . GLU B 1 43 ? 2.886 21.030 13.928 1.00 28.25 92 GLU B N 1
ATOM 1591 C CA . GLU B 1 43 ? 3.809 21.867 14.659 1.00 29.10 92 GLU B CA 1
ATOM 1592 C C . GLU B 1 43 ? 4.797 22.507 13.671 1.00 28.39 92 GLU B C 1
ATOM 1593 O O . GLU B 1 43 ? 5.117 21.920 12.631 1.00 24.38 92 GLU B O 1
ATOM 1599 N N . GLY B 1 44 ? 5.265 23.713 13.989 1.00 28.84 93 GLY B N 1
ATOM 1600 C CA . GLY B 1 44 ? 6.186 24.434 13.124 1.00 28.43 93 GLY B CA 1
ATOM 1601 C C . GLY B 1 44 ? 7.638 24.046 13.348 1.00 32.26 93 GLY B C 1
ATOM 1602 O O . GLY B 1 44 ? 7.926 23.071 14.039 1.00 30.44 93 GLY B O 1
ATOM 1603 N N . CYS B 1 45 ? 8.559 24.802 12.758 1.00 24.95 94 CYS B N 1
ATOM 1604 C CA . CYS B 1 45 ? 9.991 24.526 12.917 1.00 26.14 94 CYS B CA 1
ATOM 1605 C C . CYS B 1 45 ? 10.821 25.795 12.733 1.00 35.63 94 CYS B C 1
ATOM 1606 O O . CYS B 1 45 ? 10.567 26.569 11.814 1.00 36.76 94 CYS B O 1
ATOM 1609 N N . GLU B 1 46 ? 11.803 26.008 13.607 1.00 30.67 95 GLU B N 1
ATOM 1610 C CA . GLU B 1 46 ? 12.627 27.213 13.553 1.00 36.39 95 GLU B CA 1
ATOM 1611 C C . GLU B 1 46 ? 14.047 26.935 13.051 1.00 37.60 95 GLU B C 1
ATOM 1612 O O . GLU B 1 46 ? 14.791 27.862 12.715 1.00 33.52 95 GLU B O 1
ATOM 1618 N N . GLN B 1 47 ? 14.428 25.662 13.020 1.00 25.42 96 GLN B N 1
ATOM 1619 C CA . GLN B 1 47 ? 15.763 25.283 12.589 1.00 26.10 96 GLN B CA 1
ATOM 1620 C C . GLN B 1 47 ? 15.705 24.066 11.677 1.00 21.37 96 GLN B C 1
ATOM 1621 O O . GLN B 1 47 ? 14.794 23.242 11.783 1.00 25.50 96 GLN B O 1
ATOM 1624 N N . GLU B 1 48 ? 16.688 23.958 10.789 1.00 22.23 97 GLU B N 1
ATOM 1625 C CA . GLU B 1 48 ? 16.701 22.929 9.760 1.00 20.39 97 GLU B CA 1
ATOM 1626 C C . GLU B 1 48 ? 16.440 21.513 10.271 1.00 24.05 97 GLU B C 1
ATOM 1627 O O . GLU B 1 48 ? 15.657 20.768 9.687 1.00 19.32 97 GLU B O 1
ATOM 1633 N N . ASP B 1 49 ? 17.107 21.123 11.347 1.00 23.21 98 ASP B N 1
ATOM 1634 C CA . ASP B 1 49 ? 16.960 19.745 11.819 1.00 27.25 98 ASP B CA 1
ATOM 1635 C C . ASP B 1 49 ? 15.520 19.437 12.244 1.00 23.59 98 ASP B C 1
ATOM 1636 O O . ASP B 1 49 ? 15.028 18.320 12.055 1.00 22.51 98 ASP B O 1
ATOM 1641 N N . VAL B 1 50 ? 14.841 20.431 12.810 1.00 20.09 99 VAL B N 1
ATOM 1642 C CA . VAL B 1 50 ? 13.451 20.248 13.204 1.00 21.27 99 VAL B CA 1
ATOM 1643 C C . VAL B 1 50 ? 12.570 20.201 11.950 1.00 19.89 99 VAL B C 1
ATOM 1644 O O . VAL B 1 50 ? 11.651 19.385 11.851 1.00 20.37 99 VAL B O 1
ATOM 1648 N N . CYS B 1 51 ? 12.866 21.067 10.987 1.00 19.84 100 CYS B N 1
ATOM 1649 C CA . CYS B 1 51 ? 12.098 21.098 9.740 1.00 19.38 100 CYS B CA 1
ATOM 1650 C C . CYS B 1 51 ? 12.174 19.775 8.982 1.00 16.94 100 CYS B C 1
ATOM 1651 O O . CYS B 1 51 ? 11.185 19.327 8.399 1.00 16.89 100 CYS B O 1
ATOM 1654 N N . ILE B 1 52 ? 13.352 19.153 8.977 1.00 17.02 101 ILE B N 1
ATOM 1655 C CA . ILE B 1 52 ? 13.506 17.858 8.317 1.00 15.54 101 ILE B CA 1
ATOM 1656 C C . ILE B 1 52 ? 12.617 16.812 8.994 1.00 17.01 101 ILE B C 1
ATOM 1657 O O . ILE B 1 52 ? 11.958 16.015 8.329 1.00 15.97 101 ILE B O 1
ATOM 1662 N N . TYR B 1 53 ? 12.589 16.817 10.321 1.00 15.46 102 TYR B N 1
ATOM 1663 C CA . TYR B 1 53 ? 11.712 15.915 11.054 1.00 19.91 102 TYR B CA 1
ATOM 1664 C C . TYR B 1 53 ? 10.245 16.150 10.684 1.00 18.74 102 TYR B C 1
ATOM 1665 O O . TYR B 1 53 ? 9.498 15.200 10.418 1.00 16.30 102 TYR B O 1
ATOM 1674 N N . ARG B 1 54 ? 9.834 17.414 10.656 1.00 17.03 103 ARG B N 1
ATOM 1675 C CA . ARG B 1 54 ? 8.460 17.753 10.303 1.00 16.44 103 ARG B CA 1
ATOM 1676 C C . ARG B 1 54 ? 8.120 17.229 8.911 1.00 13.62 103 ARG B C 1
ATOM 1677 O O . ARG B 1 54 ? 7.050 16.653 8.700 1.00 17.93 103 ARG B O 1
ATOM 1685 N N . MET B 1 55 ? 9.029 17.444 7.959 1.00 14.73 104 MET B N 1
ATOM 1686 C CA . MET B 1 55 ? 8.842 16.974 6.587 1.00 12.87 104 MET B CA 1
ATOM 1687 C C . MET B 1 55 ? 8.593 15.470 6.542 1.00 12.18 104 MET B C 1
ATOM 1688 O O . MET B 1 55 ? 7.686 14.989 5.858 1.00 13.59 104 MET B O 1
ATOM 1693 N N . LYS B 1 56 ? 9.424 14.720 7.258 1.00 13.34 105 LYS B N 1
ATOM 1694 C CA . LYS B 1 56 ? 9.263 13.271 7.265 1.00 15.18 105 LYS B CA 1
ATOM 1695 C C . LYS B 1 56 ? 7.921 12.871 7.885 1.00 17.80 105 LYS B C 1
ATOM 1696 O O . LYS B 1 56 ? 7.250 11.961 7.381 1.00 14.09 105 LYS B O 1
ATOM 1702 N N . THR B 1 57 ? 7.490 13.572 8.937 1.00 15.06 106 THR B N 1
ATOM 1703 C CA . THR B 1 57 ? 6.201 13.248 9.538 1.00 16.70 106 THR B CA 1
ATOM 1704 C C . THR B 1 57 ? 5.042 13.547 8.599 1.00 14.00 106 THR B C 1
ATOM 1705 O O . THR B 1 57 ? 4.059 12.810 8.571 1.00 14.64 106 THR B O 1
ATOM 1709 N N . ILE B 1 58 ? 5.145 14.645 7.853 1.00 14.08 107 ILE B N 1
ATOM 1710 C CA . ILE B 1 58 ? 4.101 15.008 6.894 1.00 13.94 107 ILE B CA 1
ATOM 1711 C C . ILE B 1 58 ? 4.060 14.000 5.731 1.00 14.97 107 ILE B C 1
ATOM 1712 O O . ILE B 1 58 ? 2.985 13.517 5.332 1.00 13.59 107 ILE B O 1
ATOM 1717 N N . GLN B 1 59 ? 5.224 13.673 5.183 1.00 11.58 108 GLN B N 1
ATOM 1718 C CA . GLN B 1 59 ? 5.257 12.682 4.120 1.00 11.57 108 GLN B CA 1
ATOM 1719 C C . GLN B 1 59 ? 4.631 11.384 4.619 1.00 15.86 108 GLN B C 1
ATOM 1720 O O . GLN B 1 59 ? 3.822 10.761 3.927 1.00 13.33 108 GLN B O 1
ATOM 1726 N N . ALA B 1 60 ? 5.005 10.968 5.824 1.00 12.65 109 ALA B N 1
ATOM 1727 C CA . ALA B 1 60 ? 4.491 9.700 6.350 1.00 15.67 109 ALA B CA 1
ATOM 1728 C C . ALA B 1 60 ? 2.973 9.712 6.479 1.00 17.16 109 ALA B C 1
ATOM 1729 O O . ALA B 1 60 ? 2.295 8.741 6.125 1.00 18.15 109 ALA B O 1
ATOM 1731 N N . PHE B 1 61 ? 2.440 10.812 6.996 1.00 16.84 110 PHE B N 1
ATOM 1732 C CA . PHE B 1 61 ? 0.999 10.956 7.168 1.00 16.75 110 PHE B CA 1
ATOM 1733 C C . PHE B 1 61 ? 0.294 10.847 5.817 1.00 19.43 110 PHE B C 1
ATOM 1734 O O . PHE B 1 61 ? -0.660 10.091 5.666 1.00 18.80 110 PHE B O 1
ATOM 1742 N N . HIS B 1 62 ? 0.774 11.589 4.826 1.00 18.01 111 HIS B N 1
ATOM 1743 C CA . HIS B 1 62 ? 0.157 11.526 3.505 1.00 16.52 111 HIS B CA 1
ATOM 1744 C C . HIS B 1 62 ? 0.213 10.133 2.899 1.00 17.28 111 HIS B C 1
ATOM 1745 O O . HIS B 1 62 ? -0.779 9.646 2.362 1.00 18.47 111 HIS B O 1
ATOM 1752 N N . MET B 1 63 ? 1.368 9.484 2.983 1.00 14.56 112 MET B N 1
ATOM 1753 C CA . MET B 1 63 ? 1.523 8.174 2.355 1.00 13.82 112 MET B CA 1
ATOM 1754 C C . MET B 1 63 ? 0.768 7.080 3.124 1.00 23.95 112 MET B C 1
ATOM 1755 O O . MET B 1 63 ? 0.092 6.241 2.530 1.00 25.14 112 MET B O 1
ATOM 1760 N N . LYS B 1 64 ? 0.862 7.111 4.446 1.00 17.39 113 LYS B N 1
ATOM 1761 C CA . LYS B 1 64 ? 0.296 6.047 5.266 1.00 27.58 113 LYS B CA 1
ATOM 1762 C C . LYS B 1 64 ? -1.194 6.228 5.543 1.00 26.40 113 LYS B C 1
ATOM 1763 O O . LYS B 1 64 ? -1.943 5.253 5.566 1.00 26.17 113 LYS B O 1
ATOM 1769 N N . SER B 1 65 ? -1.633 7.467 5.745 1.00 19.55 114 SER B N 1
ATOM 1770 C CA . SER B 1 65 ? -3.030 7.703 6.101 1.00 21.02 114 SER B CA 1
ATOM 1771 C C . SER B 1 65 ? -3.946 7.945 4.908 1.00 22.19 114 SER B C 1
ATOM 1772 O O . SER B 1 65 ? -5.130 7.624 4.965 1.00 19.34 114 SER B O 1
ATOM 1775 N N . PHE B 1 66 ? -3.416 8.524 3.836 1.00 16.24 115 PHE B N 1
ATOM 1776 C CA . PHE B 1 66 ? -4.234 8.779 2.647 1.00 18.64 115 PHE B CA 1
ATOM 1777 C C . PHE B 1 66 ? -3.861 7.833 1.518 1.00 19.26 115 PHE B C 1
ATOM 1778 O O . PHE B 1 66 ? -4.533 7.782 0.485 1.00 17.66 115 PHE B O 1
ATOM 1786 N N . GLY B 1 67 ? -2.771 7.096 1.707 1.00 16.18 116 GLY B N 1
ATOM 1787 C CA . GLY B 1 67 ? -2.272 6.215 0.666 1.00 18.53 116 GLY B CA 1
ATOM 1788 C C . GLY B 1 67 ? -1.746 6.927 -0.575 1.00 20.34 116 GLY B C 1
ATOM 1789 O O . GLY B 1 67 ? -1.725 6.344 -1.661 1.00 21.53 116 GLY B O 1
ATOM 1790 N N . TRP B 1 68 ? -1.309 8.178 -0.425 1.00 16.87 117 TRP B N 1
ATOM 1791 C CA . TRP B 1 68 ? -0.727 8.923 -1.546 1.00 16.54 117 TRP B CA 1
ATOM 1792 C C . TRP B 1 68 ? 0.668 8.396 -1.888 1.00 13.87 117 TRP B C 1
ATOM 1793 O O . TRP B 1 68 ? 1.341 7.817 -1.037 1.00 17.99 117 TRP B O 1
ATOM 1804 N N . VAL B 1 69 ? 1.104 8.617 -3.128 1.00 14.47 118 VAL B N 1
ATOM 1805 C CA . VAL B 1 69 ? 2.425 8.148 -3.564 1.00 12.97 118 VAL B CA 1
ATOM 1806 C C . VAL B 1 69 ? 3.564 8.945 -2.915 1.00 17.54 118 VAL B C 1
ATOM 1807 O O . VAL B 1 69 ? 4.719 8.508 -2.915 1.00 15.99 118 VAL B O 1
ATOM 1811 N N . ASP B 1 70 ? 3.251 10.116 -2.363 1.00 13.41 119 ASP B N 1
ATOM 1812 C CA . ASP B 1 70 ? 4.297 11.025 -1.903 1.00 11.37 119 ASP B CA 1
ATOM 1813 C C . ASP B 1 70 ? 3.670 12.125 -1.072 1.00 17.05 119 ASP B C 1
ATOM 1814 O O . ASP B 1 70 ? 2.446 12.264 -1.049 1.00 15.57 119 ASP B O 1
ATOM 1819 N N . ILE B 1 71 ? 4.503 12.887 -0.369 1.00 13.54 120 ILE B N 1
ATOM 1820 C CA . ILE B 1 71 ? 4.039 14.114 0.274 1.00 11.20 120 ILE B CA 1
ATOM 1821 C C . ILE B 1 71 ? 3.214 14.873 -0.770 1.00 12.50 120 ILE B C 1
ATOM 1822 O O . ILE B 1 71 ? 3.556 14.869 -1.953 1.00 14.69 120 ILE B O 1
ATOM 1827 N N . GLY B 1 72 ? 2.104 15.482 -0.341 1.00 12.31 121 GLY B N 1
ATOM 1828 C CA . GLY B 1 72 ? 1.122 16.011 -1.280 1.00 11.76 121 GLY B CA 1
ATOM 1829 C C . GLY B 1 72 ? 1.507 17.319 -1.963 1.00 15.26 121 GLY B C 1
ATOM 1830 O O . GLY B 1 72 ? 1.077 17.592 -3.090 1.00 15.61 121 GLY B O 1
ATOM 1831 N N . TYR B 1 73 ? 2.337 18.125 -1.303 1.00 11.37 122 TYR B N 1
ATOM 1832 C CA . TYR B 1 73 ? 2.601 19.486 -1.771 1.00 9.67 122 TYR B CA 1
ATOM 1833 C C . TYR B 1 73 ? 3.743 19.528 -2.785 1.00 14.03 122 TYR B C 1
ATOM 1834 O O . TYR B 1 73 ? 4.654 18.705 -2.737 1.00 13.25 122 TYR B O 1
ATOM 1843 N N . ASN B 1 74 ? 3.698 20.481 -3.708 1.00 13.94 123 ASN B N 1
ATOM 1844 C CA . ASN B 1 74 ? 4.836 20.692 -4.595 1.00 9.72 123 ASN B CA 1
ATOM 1845 C C . ASN B 1 74 ? 6.064 21.174 -3.837 1.00 11.45 123 ASN B C 1
ATOM 1846 O O . ASN B 1 74 ? 7.164 20.681 -4.060 1.00 11.43 123 ASN B O 1
ATOM 1851 N N . PHE B 1 75 ? 5.861 22.128 -2.926 1.00 11.34 124 PHE B N 1
ATOM 1852 C CA . PHE B 1 75 ? 6.947 22.688 -2.130 1.00 12.13 124 PHE B CA 1
ATOM 1853 C C . PHE B 1 75 ? 6.444 22.988 -0.734 1.00 13.11 124 PHE B C 1
ATOM 1854 O O . PHE B 1 75 ? 5.237 23.186 -0.522 1.00 13.01 124 PHE B O 1
ATOM 1862 N N . LEU B 1 76 ? 7.366 23.037 0.218 1.00 12.23 125 LEU B N 1
ATOM 1863 C CA . LEU B 1 76 ? 7.047 23.551 1.552 1.00 11.36 125 LEU B CA 1
ATOM 1864 C C . LEU B 1 76 ? 8.074 24.605 1.938 1.00 14.17 125 LEU B C 1
ATOM 1865 O O . LEU B 1 76 ? 9.178 24.632 1.391 1.00 14.25 125 LEU B O 1
ATOM 1870 N N . VAL B 1 77 ? 7.722 25.493 2.865 1.00 16.24 126 VAL B N 1
ATOM 1871 C CA . VAL B 1 77 ? 8.714 26.427 3.393 1.00 14.31 126 VAL B CA 1
ATOM 1872 C C . VAL B 1 77 ? 8.741 26.306 4.902 1.00 16.10 126 VAL B C 1
ATOM 1873 O O . VAL B 1 77 ? 7.698 26.163 5.530 1.00 15.07 126 VAL B O 1
ATOM 1877 N N . GLY B 1 78 ? 9.936 26.344 5.476 1.00 18.05 127 GLY B N 1
ATOM 1878 C CA . GLY B 1 78 ? 10.084 26.142 6.906 1.00 18.84 127 GLY B CA 1
ATOM 1879 C C . GLY B 1 78 ? 10.290 27.438 7.676 1.00 20.41 127 GLY B C 1
ATOM 1880 O O . GLY B 1 78 ? 10.638 28.475 7.105 1.00 22.45 127 GLY B O 1
ATOM 1881 N N . GLY B 1 79 ? 10.076 27.376 8.987 1.00 22.92 128 GLY B N 1
ATOM 1882 C CA . GLY B 1 79 ? 10.329 28.522 9.840 1.00 23.16 128 GLY B CA 1
ATOM 1883 C C . GLY B 1 79 ? 11.815 28.827 9.902 1.00 25.71 128 GLY B C 1
ATOM 1884 O O . GLY B 1 79 ? 12.220 29.847 10.459 1.00 29.09 128 GLY B O 1
ATOM 1885 N N . ASP B 1 80 ? 12.629 27.941 9.327 1.00 19.90 129 ASP B N 1
ATOM 1886 C CA . ASP B 1 80 ? 14.070 28.168 9.219 1.00 24.99 129 ASP B CA 1
ATOM 1887 C C . ASP B 1 80 ? 14.410 29.059 8.024 1.00 27.89 129 ASP B C 1
ATOM 1888 O O . ASP B 1 80 ? 15.570 29.405 7.792 1.00 29.28 129 ASP B O 1
ATOM 1893 N N . GLY B 1 81 ? 13.389 29.431 7.265 1.00 20.35 130 GLY B N 1
ATOM 1894 C CA . GLY B 1 81 ? 13.581 30.271 6.102 1.00 21.99 130 GLY B CA 1
ATOM 1895 C C . GLY B 1 81 ? 14.067 29.515 4.883 1.00 19.50 130 GLY B C 1
ATOM 1896 O O . GLY B 1 81 ? 14.560 30.116 3.929 1.00 21.86 130 GLY B O 1
ATOM 1897 N N . GLN B 1 82 ? 13.920 28.196 4.902 1.00 18.48 131 GLN B N 1
ATOM 1898 C CA . GLN B 1 82 ? 14.373 27.373 3.784 1.00 18.30 131 GLN B CA 1
ATOM 1899 C C . GLN B 1 82 ? 13.215 26.767 2.985 1.00 16.61 131 GLN B C 1
ATOM 1900 O O . GLN B 1 82 ? 12.112 26.606 3.501 1.00 18.41 131 GLN B O 1
ATOM 1906 N N . ILE B 1 83 ? 13.483 26.464 1.718 1.00 16.46 132 ILE B N 1
ATOM 1907 C CA . ILE B 1 83 ? 12.510 25.823 0.839 1.00 12.95 132 ILE B CA 1
ATOM 1908 C C . ILE B 1 83 ? 12.765 24.318 0.825 1.00 16.92 132 ILE B C 1
ATOM 1909 O O . ILE B 1 83 ? 13.914 23.877 0.717 1.00 15.72 132 ILE B O 1
ATOM 1914 N N . TYR B 1 84 ? 11.688 23.541 0.945 1.00 13.26 133 TYR B N 1
ATOM 1915 C CA . TYR B 1 84 ? 11.750 22.079 0.922 1.00 15.38 133 TYR B CA 1
ATOM 1916 C C . TYR B 1 84 ? 10.995 21.583 -0.302 1.00 18.51 133 TYR B C 1
ATOM 1917 O O . TYR B 1 84 ? 9.828 21.929 -0.509 1.00 16.34 133 TYR B O 1
ATOM 1926 N N . VAL B 1 85 ? 11.665 20.802 -1.137 1.00 13.56 134 VAL B N 1
ATOM 1927 C CA . VAL B 1 85 ? 11.011 20.274 -2.324 1.00 13.48 134 VAL B CA 1
ATOM 1928 C C . VAL B 1 85 ? 10.153 19.075 -1.957 1.00 15.57 134 VAL B C 1
ATOM 1929 O O . VAL B 1 85 ? 10.635 18.109 -1.358 1.00 15.44 134 VAL B O 1
ATOM 1933 N N . GLY B 1 86 ? 8.868 19.144 -2.297 1.00 11.65 135 GLY B N 1
ATOM 1934 C CA . GLY B 1 86 ? 8.005 17.984 -2.174 1.00 10.34 135 GLY B CA 1
ATOM 1935 C C . GLY B 1 86 ? 7.941 17.291 -3.520 1.00 14.61 135 GLY B C 1
ATOM 1936 O O . GLY B 1 86 ? 8.912 16.687 -3.958 1.00 13.82 135 GLY B O 1
ATOM 1937 N N . ARG B 1 87 ? 6.804 17.390 -4.199 1.00 9.39 136 ARG B N 1
ATOM 1938 C CA . ARG B 1 87 ? 6.707 16.843 -5.546 1.00 15.19 136 ARG B CA 1
ATOM 1939 C C . ARG B 1 87 ? 7.477 17.646 -6.597 1.00 15.50 136 ARG B C 1
ATOM 1940 O O . ARG B 1 87 ? 7.772 17.129 -7.670 1.00 15.51 136 ARG B O 1
ATOM 1948 N N . GLY B 1 88 ? 7.802 18.901 -6.290 1.00 12.18 137 GLY B N 1
ATOM 1949 C CA . GLY B 1 88 ? 8.568 19.719 -7.217 1.00 11.75 137 GLY B CA 1
ATOM 1950 C C . GLY B 1 88 ? 7.724 20.367 -8.308 1.00 13.63 137 GLY B C 1
ATOM 1951 O O . GLY B 1 88 ? 6.503 20.352 -8.235 1.00 12.73 137 GLY B O 1
ATOM 1952 N N . TRP B 1 89 ? 8.376 20.923 -9.328 1.00 13.58 138 TRP B N 1
ATOM 1953 C CA . TRP B 1 89 ? 7.680 21.693 -10.362 1.00 14.01 138 TRP B CA 1
ATOM 1954 C C . TRP B 1 89 ? 6.943 20.835 -11.394 1.00 18.64 138 TRP B C 1
ATOM 1955 O O . TRP B 1 89 ? 6.007 21.303 -12.031 1.00 19.81 138 TRP B O 1
ATOM 1966 N N . HIS B 1 90 ? 7.345 19.579 -11.550 1.00 16.58 139 HIS B N 1
ATOM 1967 C CA . HIS B 1 90 ? 6.927 18.803 -12.722 1.00 18.21 139 HIS B CA 1
ATOM 1968 C C . HIS B 1 90 ? 5.951 17.670 -12.445 1.00 20.84 139 HIS B C 1
ATOM 1969 O O . HIS B 1 90 ? 5.538 16.977 -13.368 1.00 21.68 139 HIS B O 1
ATOM 1976 N N . ILE B 1 91 ? 5.587 17.482 -11.180 1.00 13.40 140 ILE B N 1
ATOM 1977 C CA . ILE B 1 91 ? 4.600 16.460 -10.821 1.00 15.61 140 ILE B CA 1
ATOM 1978 C C . ILE B 1 91 ? 3.431 17.141 -10.125 1.00 17.93 140 ILE B C 1
ATOM 1979 O O . ILE B 1 91 ? 3.630 18.018 -9.287 1.00 16.02 140 ILE B O 1
ATOM 1984 N N . GLN B 1 92 ? 2.212 16.752 -10.479 1.00 14.36 141 GLN B N 1
ATOM 1985 C CA . GLN B 1 92 ? 1.035 17.374 -9.881 1.00 15.46 141 GLN B CA 1
ATOM 1986 C C . GLN B 1 92 ? 0.988 17.119 -8.393 1.00 16.85 141 GLN B C 1
ATOM 1987 O O . GLN B 1 92 ? 1.247 16.007 -7.935 1.00 16.86 141 GLN B O 1
ATOM 1993 N N . GLY B 1 93 ? 0.663 18.164 -7.640 1.00 19.88 142 GLY B N 1
ATOM 1994 C CA . GLY B 1 93 ? 0.421 18.022 -6.222 1.00 17.77 142 GLY B CA 1
ATOM 1995 C C . GLY B 1 93 ? -0.920 17.364 -5.986 1.00 20.36 142 GLY B C 1
ATOM 1996 O O . GLY B 1 93 ? -1.743 17.242 -6.906 1.00 20.45 142 GLY B O 1
ATOM 1997 N N . GLN B 1 94 ? -1.121 16.949 -4.739 1.00 19.29 143 GLN B N 1
ATOM 1998 C CA . GLN B 1 94 ? -2.323 16.280 -4.274 1.00 25.42 143 GLN B CA 1
ATOM 1999 C C . GLN B 1 94 ? -2.791 16.974 -2.996 1.00 34.08 143 GLN B C 1
ATOM 2000 O O . GLN B 1 94 ? -1.978 17.280 -2.112 1.00 29.52 143 GLN B O 1
ATOM 2006 N N . HIS B 1 95 ? -4.094 17.227 -2.899 1.00 30.55 144 HIS B N 1
ATOM 2007 C CA . HIS B 1 95 ? -4.653 17.954 -1.764 1.00 38.94 144 HIS B CA 1
ATOM 2008 C C . HIS B 1 95 ? -6.126 17.583 -1.565 1.00 36.65 144 HIS B C 1
ATOM 2009 O O . HIS B 1 95 ? -6.583 17.415 -0.435 1.00 46.15 144 HIS B O 1
ATOM 2016 N N . TYR B 1 99 ? -7.541 20.760 -8.276 1.00 57.20 148 TYR B N 1
ATOM 2017 C CA . TYR B 1 99 ? -6.855 21.831 -8.994 1.00 49.16 148 TYR B CA 1
ATOM 2018 C C . TYR B 1 99 ? -5.368 21.543 -9.172 1.00 36.73 148 TYR B C 1
ATOM 2019 O O . TYR B 1 99 ? -4.597 22.441 -9.514 1.00 36.76 148 TYR B O 1
ATOM 2028 N N . GLY B 1 100 ? -4.967 20.296 -8.941 1.00 30.93 149 GLY B N 1
ATOM 2029 C CA . GLY B 1 100 ? -3.568 19.916 -9.007 1.00 28.75 149 GLY B CA 1
ATOM 2030 C C . GLY B 1 100 ? -2.970 20.005 -10.398 1.00 24.84 149 GLY B C 1
ATOM 2031 O O . GLY B 1 100 ? -1.753 20.082 -10.546 1.00 28.28 149 GLY B O 1
ATOM 2032 N N . ALA B 1 101 ? -3.824 19.988 -11.415 1.00 26.55 150 ALA B N 1
ATOM 2033 C CA . ALA B 1 101 ? -3.371 20.036 -12.807 1.00 30.35 150 ALA B CA 1
ATOM 2034 C C . ALA B 1 101 ? -3.005 21.439 -13.302 1.00 30.65 150 ALA B C 1
ATOM 2035 O O . ALA B 1 101 ? -2.320 21.591 -14.319 1.00 30.04 150 ALA B O 1
ATOM 2037 N N . ILE B 1 102 ? -3.442 22.467 -12.582 1.00 22.77 151 ILE B N 1
ATOM 2038 C CA . ILE B 1 102 ? -3.255 23.838 -13.051 1.00 20.42 151 ILE B CA 1
ATOM 2039 C C . ILE B 1 102 ? -2.711 24.769 -11.975 1.00 17.84 151 ILE B C 1
ATOM 2040 O O . ILE B 1 102 ? -2.866 25.981 -12.058 1.00 20.98 151 ILE B O 1
ATOM 2045 N N . SER B 1 103 ? -2.074 24.212 -10.957 1.00 19.08 152 SER B N 1
ATOM 2046 C CA . SER B 1 103 ? -1.514 25.055 -9.911 1.00 15.75 152 SER B CA 1
ATOM 2047 C C . SER B 1 103 ? -0.346 24.352 -9.248 1.00 16.55 152 SER B C 1
ATOM 2048 O O . SER B 1 103 ? -0.163 23.148 -9.412 1.00 17.27 152 SER B O 1
ATOM 2051 N N . VAL B 1 104 ? 0.449 25.130 -8.525 1.00 15.88 153 VAL B N 1
ATOM 2052 C CA . VAL B 1 104 ? 1.527 24.629 -7.678 1.00 15.12 153 VAL B CA 1
ATOM 2053 C C . VAL B 1 104 ? 1.206 25.006 -6.237 1.00 16.49 153 VAL B C 1
ATOM 2054 O O . VAL B 1 104 ? 0.796 26.137 -5.955 1.00 17.17 153 VAL B O 1
ATOM 2058 N N . SER B 1 105 ? 1.364 24.060 -5.320 1.00 13.73 154 SER B N 1
ATOM 2059 C CA . SER B 1 105 ? 1.064 24.323 -3.919 1.00 14.14 154 SER B CA 1
ATOM 2060 C C . SER B 1 105 ? 2.346 24.621 -3.152 1.00 14.35 154 SER B C 1
ATOM 2061 O O . SER B 1 105 ? 3.379 23.980 -3.367 1.00 15.28 154 SER B O 1
ATOM 2064 N N . ILE B 1 106 ? 2.276 25.613 -2.267 1.00 14.12 155 ILE B N 1
ATOM 2065 C CA . ILE B 1 106 ? 3.355 25.874 -1.313 1.00 10.88 155 ILE B CA 1
ATOM 2066 C C . ILE B 1 106 ? 2.761 25.788 0.082 1.00 12.43 155 ILE B C 1
ATOM 2067 O O . ILE B 1 106 ? 1.846 26.546 0.413 1.00 15.37 155 ILE B O 1
ATOM 2072 N N . ALA B 1 107 ? 3.243 24.853 0.894 1.00 11.89 156 ALA B N 1
ATOM 2073 C CA . ALA B 1 107 ? 2.758 24.739 2.264 1.00 12.49 156 ALA B CA 1
ATOM 2074 C C . ALA B 1 107 ? 3.737 25.376 3.247 1.00 15.42 156 ALA B C 1
ATOM 2075 O O . ALA B 1 107 ? 4.914 25.030 3.287 1.00 14.34 156 ALA B O 1
ATOM 2077 N N . PHE B 1 108 ? 3.241 26.317 4.036 1.00 16.89 157 PHE B N 1
ATOM 2078 C CA . PHE B 1 108 ? 3.976 26.818 5.181 1.00 15.81 157 PHE B CA 1
ATOM 2079 C C . PHE B 1 108 ? 3.939 25.760 6.286 1.00 17.99 157 PHE B C 1
ATOM 2080 O O . PHE B 1 108 ? 2.866 25.397 6.789 1.00 17.40 157 PHE B O 1
ATOM 2088 N N . ILE B 1 109 ? 5.102 25.237 6.655 1.00 19.18 158 ILE B N 1
ATOM 2089 C CA . ILE B 1 109 ? 5.155 24.277 7.748 1.00 16.97 158 ILE B CA 1
ATOM 2090 C C . ILE B 1 109 ? 4.775 24.962 9.064 1.00 18.58 158 ILE B C 1
ATOM 2091 O O . ILE B 1 109 ? 5.385 25.955 9.470 1.00 21.02 158 ILE B O 1
ATOM 2096 N N . GLY B 1 110 ? 3.744 24.433 9.713 1.00 21.09 159 GLY B N 1
ATOM 2097 C CA . GLY B 1 110 ? 3.231 25.027 10.928 1.00 24.01 159 GLY B CA 1
ATOM 2098 C C . GLY B 1 110 ? 1.728 25.218 10.870 1.00 24.66 159 GLY B C 1
ATOM 2099 O O . GLY B 1 110 ? 1.059 24.772 9.935 1.00 20.48 159 GLY B O 1
ATOM 2100 N N . THR B 1 111 ? 1.203 25.875 11.893 1.00 25.73 160 THR B N 1
ATOM 2101 C CA . THR B 1 111 ? -0.215 26.161 12.000 1.00 27.96 160 THR B CA 1
ATOM 2102 C C . THR B 1 111 ? -0.336 27.657 12.265 1.00 29.62 160 THR B C 1
ATOM 2103 O O . THR B 1 111 ? 0.267 28.183 13.201 1.00 29.11 160 THR B O 1
ATOM 2107 N N . PHE B 1 112 ? -1.106 28.356 11.444 1.00 28.29 161 PHE B N 1
ATOM 2108 C CA . PHE B 1 112 ? -1.083 29.811 11.516 1.00 28.60 161 PHE B CA 1
ATOM 2109 C C . PHE B 1 112 ? -2.460 30.411 11.764 1.00 34.01 161 PHE B C 1
ATOM 2110 O O . PHE B 1 112 ? -2.880 31.360 11.112 1.00 35.60 161 PHE B O 1
ATOM 2118 N N . VAL B 1 113 ? -3.136 29.834 12.750 1.00 38.17 162 VAL B N 1
ATOM 2119 C CA . VAL B 1 113 ? -4.431 30.304 13.210 1.00 42.42 162 VAL B CA 1
ATOM 2120 C C . VAL B 1 113 ? -4.259 31.491 14.151 1.00 51.67 162 VAL B C 1
ATOM 2121 O O . VAL B 1 113 ? -4.930 32.514 14.006 1.00 51.09 162 VAL B O 1
ATOM 2125 N N . ASN B 1 114 ? -3.346 31.349 15.108 1.00 51.05 163 ASN B N 1
ATOM 2126 C CA . ASN B 1 114 ? -3.159 32.348 16.156 1.00 51.80 163 ASN B CA 1
ATOM 2127 C C . ASN B 1 114 ? -1.820 33.073 16.084 1.00 50.72 163 ASN B C 1
ATOM 2128 O O . ASN B 1 114 ? -1.438 33.773 17.023 1.00 47.04 163 ASN B O 1
ATOM 2133 N N . MET B 1 115 ? -1.108 3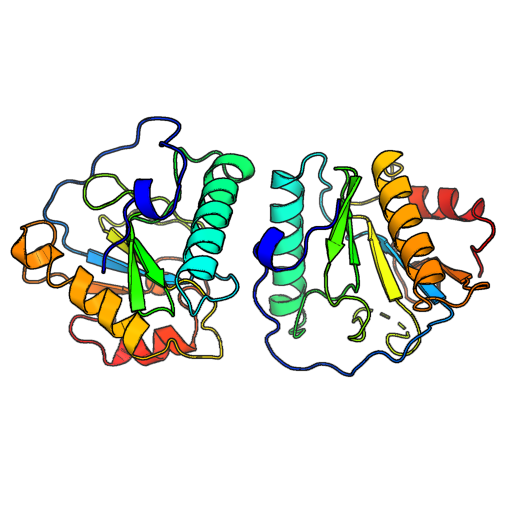2.902 14.975 1.00 45.26 164 MET B N 1
ATOM 2134 C CA . MET B 1 115 ? 0.214 33.499 14.823 1.00 44.84 164 MET B CA 1
ATOM 2135 C C . MET B 1 115 ? 0.563 33.622 13.346 1.00 43.64 164 MET B C 1
ATOM 2136 O O . MET B 1 115 ? 0.126 32.806 12.537 1.00 37.13 164 MET B O 1
ATOM 2141 N N . GLU B 1 116 ? 1.345 34.641 12.999 1.00 37.14 165 GLU B N 1
ATOM 2142 C CA . GLU B 1 116 ? 1.845 34.785 11.633 1.00 36.05 165 GLU B CA 1
ATOM 2143 C C . GLU B 1 116 ? 3.139 33.998 11.450 1.00 34.03 165 GLU B C 1
ATOM 2144 O O . GLU B 1 116 ? 3.883 33.799 12.410 1.00 34.70 165 GLU B O 1
ATOM 2150 N N . PRO B 1 117 ? 3.413 33.539 10.217 1.00 27.02 166 PRO B N 1
ATOM 2151 C CA . PRO B 1 117 ? 4.732 32.950 9.963 1.00 27.25 166 PRO B CA 1
ATOM 2152 C C . PRO B 1 117 ? 5.776 34.038 10.151 1.00 29.68 166 PRO B C 1
ATOM 2153 O O . PRO B 1 117 ? 5.457 35.201 9.917 1.00 30.67 166 PRO B O 1
ATOM 2157 N N . PRO B 1 118 ? 6.999 33.669 10.562 1.00 30.19 167 PRO B N 1
ATOM 2158 C CA . PRO B 1 118 ? 8.084 34.650 10.682 1.00 26.82 167 PRO B CA 1
ATOM 2159 C C . PRO B 1 118 ? 8.446 35.213 9.305 1.00 27.43 167 PRO B C 1
ATOM 2160 O O . PRO B 1 118 ? 8.173 34.586 8.286 1.00 25.21 167 PRO B O 1
ATOM 2164 N N . ALA B 1 119 ? 9.070 36.383 9.282 1.00 29.35 168 ALA B N 1
ATOM 2165 C CA . ALA B 1 119 ? 9.421 37.021 8.023 1.00 29.56 168 ALA B CA 1
ATOM 2166 C C . ALA B 1 119 ? 10.280 36.143 7.105 1.00 29.41 168 ALA B C 1
ATOM 2167 O O . ALA B 1 119 ? 10.097 36.150 5.882 1.00 24.09 168 ALA B O 1
ATOM 2169 N N . ARG B 1 120 ? 11.218 35.390 7.672 1.00 25.75 169 ARG B N 1
ATOM 2170 C CA . ARG B 1 120 ? 12.107 34.597 6.822 1.00 23.07 169 ARG B CA 1
ATOM 2171 C C . ARG B 1 120 ? 11.399 33.447 6.112 1.00 19.87 169 ARG B C 1
ATOM 2172 O O . ARG B 1 120 ? 11.869 32.974 5.074 1.00 21.98 169 ARG B O 1
ATOM 2180 N N . GLN B 1 121 ? 10.282 32.993 6.676 1.00 23.25 170 GLN B N 1
ATOM 2181 C CA . GLN B 1 121 ? 9.498 31.928 6.054 1.00 20.21 170 GLN B CA 1
ATOM 2182 C C . GLN B 1 121 ? 8.698 32.503 4.889 1.00 21.64 170 GLN B C 1
ATOM 2183 O O . GLN B 1 121 ? 8.650 31.913 3.807 1.00 20.23 170 GLN B O 1
ATOM 2189 N N . ILE B 1 122 ? 8.089 33.667 5.098 1.00 22.74 171 ILE B N 1
ATOM 2190 C CA . ILE B 1 122 ? 7.427 34.371 4.003 1.00 22.97 171 ILE B CA 1
ATOM 2191 C C . ILE B 1 122 ? 8.418 34.670 2.867 1.00 21.16 171 ILE B C 1
ATOM 2192 O O . ILE B 1 122 ? 8.118 34.444 1.688 1.00 23.02 171 ILE B O 1
ATOM 2197 N N . GLU B 1 123 ? 9.605 35.161 3.223 1.00 22.85 172 GLU B N 1
ATOM 2198 C CA . GLU B 1 123 ? 10.626 35.470 2.223 1.00 22.88 172 GLU B CA 1
ATOM 2199 C C . GLU B 1 123 ? 11.034 34.235 1.412 1.00 20.68 172 GLU B C 1
ATOM 2200 O O . GLU B 1 123 ? 11.271 34.323 0.202 1.00 23.20 172 GLU B O 1
ATOM 2206 N N . ALA B 1 124 ? 11.113 33.086 2.077 1.00 20.81 173 ALA B N 1
ATOM 2207 C CA . ALA B 1 124 ? 11.412 31.831 1.390 1.00 22.10 173 ALA B CA 1
ATOM 2208 C C . ALA B 1 124 ? 10.376 31.553 0.299 1.00 20.00 173 ALA B C 1
ATOM 2209 O O . ALA B 1 124 ? 10.726 31.200 -0.833 1.00 19.25 173 ALA B O 1
ATOM 2211 N N . ALA B 1 125 ? 9.099 31.695 0.644 1.00 16.39 174 ALA B N 1
ATOM 2212 C CA . ALA B 1 125 ? 8.034 31.511 -0.343 1.00 15.25 174 ALA B CA 1
ATOM 2213 C C . ALA B 1 125 ? 8.170 32.521 -1.492 1.00 21.20 174 ALA B C 1
ATOM 2214 O O . ALA B 1 125 ? 8.032 32.168 -2.667 1.00 16.47 174 ALA B O 1
ATOM 2216 N N . LYS B 1 126 ? 8.450 33.775 -1.150 1.00 20.02 175 LYS B N 1
ATOM 2217 C CA . LYS B 1 126 ? 8.631 34.817 -2.172 1.00 17.60 175 LYS B CA 1
ATOM 2218 C C . LYS B 1 126 ? 9.790 34.495 -3.115 1.00 23.29 175 LYS B C 1
ATOM 2219 O O . LYS B 1 126 ? 9.680 34.704 -4.319 1.00 20.75 175 LYS B O 1
ATOM 2225 N N . ARG B 1 127 ? 10.893 33.985 -2.570 1.00 19.31 176 ARG B N 1
ATOM 2226 C CA . ARG B 1 127 ? 12.055 33.624 -3.386 1.00 19.98 176 ARG B CA 1
ATOM 2227 C C . ARG B 1 127 ? 11.714 32.485 -4.341 1.00 19.70 176 ARG B C 1
ATOM 2228 O O . ARG B 1 127 ? 12.117 32.497 -5.506 1.00 20.03 176 ARG B O 1
ATOM 2236 N N . LEU B 1 128 ? 10.994 31.491 -3.830 1.00 18.44 177 LEU B N 1
ATOM 2237 C CA . LEU B 1 128 ? 10.548 30.352 -4.641 1.00 15.54 177 LEU B CA 1
ATOM 2238 C C . LEU B 1 128 ? 9.679 30.832 -5.799 1.00 14.98 177 LEU B C 1
ATOM 2239 O O . LEU B 1 128 ? 9.854 30.409 -6.942 1.00 16.57 177 LEU B O 1
ATOM 2244 N N . MET B 1 129 ? 8.726 31.708 -5.499 1.00 14.94 178 MET B N 1
ATOM 2245 C CA . MET B 1 129 ? 7.839 32.227 -6.541 1.00 16.32 178 MET B CA 1
ATOM 2246 C C . MET B 1 129 ? 8.572 33.052 -7.602 1.00 17.43 178 MET B C 1
ATOM 2247 O O . MET B 1 129 ? 8.296 32.920 -8.796 1.00 16.91 178 MET B O 1
ATOM 2252 N N . ASP B 1 130 ? 9.525 33.882 -7.188 1.00 14.33 179 ASP B N 1
ATOM 2253 C CA . ASP B 1 130 ? 10.267 34.670 -8.167 1.00 15.30 179 ASP B CA 1
ATOM 2254 C C . ASP B 1 130 ? 11.144 33.776 -9.057 1.00 15.63 179 ASP B C 1
ATOM 2255 O O . ASP B 1 130 ? 11.321 34.051 -10.247 1.00 19.34 179 ASP B O 1
ATOM 2260 N N . GLU B 1 131 ? 11.696 32.714 -8.483 1.00 17.87 180 GLU B N 1
ATOM 2261 C CA . GLU B 1 131 ? 12.472 31.764 -9.275 1.00 20.11 180 GLU B CA 1
ATOM 2262 C C . GLU B 1 131 ? 11.549 31.067 -10.264 1.00 19.38 180 GLU B C 1
ATOM 2263 O O . GLU B 1 131 ? 11.924 30.820 -11.404 1.00 22.22 180 GLU B O 1
ATOM 2269 N N . GLY B 1 132 ? 10.334 30.761 -9.819 1.00 17.16 181 GLY B N 1
ATOM 2270 C CA . GLY B 1 132 ? 9.322 30.193 -10.693 1.00 17.96 181 GLY B CA 1
ATOM 2271 C C . GLY B 1 132 ? 9.071 31.103 -11.883 1.00 20.74 181 GLY B C 1
ATOM 2272 O O . GLY B 1 132 ? 8.992 30.653 -13.022 1.00 19.13 181 GLY B O 1
ATOM 2273 N N . VAL B 1 133 ? 8.931 32.400 -11.623 1.00 13.19 182 VAL B N 1
ATOM 2274 C CA . VAL B 1 133 ? 8.673 33.346 -12.696 1.00 14.17 182 VAL B CA 1
ATOM 2275 C C . VAL B 1 133 ? 9.902 33.447 -13.594 1.00 18.44 182 VAL B C 1
ATOM 2276 O O . VAL B 1 133 ? 9.798 33.435 -14.818 1.00 19.63 182 VAL B O 1
ATOM 2280 N N . ARG B 1 134 ? 11.074 33.537 -12.976 1.00 14.69 183 ARG B N 1
ATOM 2281 C CA . ARG B 1 134 ? 12.305 33.745 -13.740 1.00 20.43 183 ARG B CA 1
ATOM 2282 C C . ARG B 1 134 ? 12.558 32.595 -14.714 1.00 21.12 183 ARG B C 1
ATOM 2283 O O . ARG B 1 134 ? 13.042 32.796 -15.829 1.00 21.88 183 ARG B O 1
ATOM 2291 N N . LEU B 1 135 ? 12.214 31.389 -14.288 1.00 15.26 184 LEU B N 1
ATOM 2292 C CA . LEU B 1 135 ? 12.474 30.191 -15.085 1.00 19.82 184 LEU B CA 1
ATOM 2293 C C . LEU B 1 135 ? 11.277 29.725 -15.916 1.00 22.73 184 LEU B C 1
ATOM 2294 O O . LEU B 1 135 ? 11.297 28.625 -16.471 1.00 23.58 184 LEU B O 1
ATOM 2299 N N . HIS B 1 136 ? 10.245 30.565 -16.000 1.00 21.56 185 HIS B N 1
ATOM 2300 C CA . HIS B 1 136 ? 9.070 30.284 -16.829 1.00 21.47 185 HIS B CA 1
ATOM 2301 C C . HIS B 1 136 ? 8.259 29.092 -16.334 1.00 18.59 185 HIS B C 1
ATOM 2302 O O . HIS B 1 136 ? 7.637 28.386 -17.121 1.00 24.68 185 HIS B O 1
ATOM 2309 N N . ARG B 1 137 ? 8.282 28.859 -15.029 1.00 16.48 186 ARG B N 1
ATOM 2310 C CA . ARG B 1 137 ? 7.463 27.807 -14.425 1.00 20.90 186 ARG B CA 1
ATOM 2311 C C . ARG B 1 137 ? 6.118 28.365 -13.944 1.00 18.83 186 ARG B C 1
ATOM 2312 O O . ARG B 1 137 ? 5.118 27.643 -13.858 1.00 17.12 186 ARG B O 1
ATOM 2320 N N . LEU B 1 138 ? 6.108 29.663 -13.657 1.00 15.57 187 LEU B N 1
ATOM 2321 C CA . LEU B 1 138 ? 4.890 30.395 -13.314 1.00 16.74 187 LEU B CA 1
ATOM 2322 C C . LEU B 1 138 ? 4.714 31.516 -14.315 1.00 17.43 187 LEU B C 1
ATOM 2323 O O . LEU B 1 138 ? 5.686 32.194 -14.644 1.00 18.58 187 LEU B O 1
ATOM 2328 N N . GLN B 1 139 ? 3.490 31.714 -14.796 1.00 16.56 188 GLN B N 1
ATOM 2329 C CA . GLN B 1 139 ? 3.184 32.863 -15.654 1.00 21.10 188 GLN B CA 1
ATOM 2330 C C . GLN B 1 139 ? 3.573 34.149 -14.933 1.00 20.41 188 GLN B C 1
ATOM 2331 O O . GLN B 1 139 ? 3.481 34.228 -13.720 1.00 17.81 188 GLN B O 1
ATOM 2337 N N . PRO B 1 140 ? 4.014 35.161 -15.688 1.00 20.40 189 PRO B N 1
ATOM 2338 C CA . PRO B 1 140 ? 4.355 36.473 -15.112 1.00 18.63 189 PRO B CA 1
ATOM 2339 C C . PRO B 1 140 ? 3.202 37.087 -14.329 1.00 23.15 189 PRO B C 1
ATOM 2340 O O . PRO B 1 140 ? 3.422 37.807 -13.353 1.00 23.87 189 PRO B O 1
ATOM 2344 N N . ASP B 1 141 ? 1.976 36.828 -14.770 1.00 19.92 190 ASP B N 1
ATOM 2345 C CA . ASP B 1 141 ? 0.800 37.363 -14.086 1.00 22.71 190 ASP B CA 1
ATOM 2346 C C . ASP B 1 141 ? 0.087 36.332 -13.202 1.00 24.15 190 ASP B C 1
ATOM 2347 O O . ASP B 1 141 ? -1.131 36.422 -13.005 1.00 23.90 190 ASP B O 1
ATOM 2352 N N . TYR B 1 142 ? 0.837 35.372 -12.668 1.00 22.78 191 TYR B N 1
ATOM 2353 C CA . TYR B 1 142 ? 0.249 34.324 -11.821 1.00 22.02 191 TYR B CA 1
ATOM 2354 C C . TYR B 1 142 ? -0.511 34.922 -10.648 1.00 24.15 191 TYR B C 1
ATOM 2355 O O . TYR B 1 142 ? -0.209 36.029 -10.192 1.00 23.30 191 TYR B O 1
ATOM 2364 N N . HIS B 1 143 ? -1.499 34.179 -10.162 1.00 22.02 192 HIS B N 1
ATOM 2365 C CA . HIS B 1 143 ? -2.285 34.620 -9.016 1.00 19.98 192 HIS B CA 1
ATOM 2366 C C . HIS B 1 143 ? -2.013 33.710 -7.834 1.00 23.87 192 HIS B C 1
ATOM 2367 O O . HIS B 1 143 ? -1.550 32.581 -8.007 1.00 21.25 192 HIS B O 1
ATOM 2374 N N . ILE B 1 144 ? -2.296 34.211 -6.637 1.00 23.55 193 ILE B N 1
ATOM 2375 C CA . ILE B 1 144 ? -2.145 33.415 -5.426 1.00 24.04 193 ILE B CA 1
ATOM 2376 C C . ILE B 1 144 ? -3.495 33.195 -4.749 1.00 24.07 193 ILE B C 1
ATOM 2377 O O . ILE B 1 144 ? -4.251 34.140 -4.537 1.00 25.26 193 ILE B O 1
ATOM 2382 N N . TYR B 1 145 ? -3.798 31.937 -4.424 1.00 24.88 194 TYR B N 1
ATOM 2383 C CA . TYR B 1 145 ? -5.044 31.588 -3.741 1.00 25.43 194 TYR B CA 1
ATOM 2384 C C . TYR B 1 145 ? -4.743 30.978 -2.382 1.00 26.62 194 TYR B C 1
ATOM 2385 O O . TYR B 1 145 ? -3.683 30.386 -2.180 1.00 28.54 194 TYR B O 1
ATOM 2394 N N . ALA B 1 146 ? -5.680 31.107 -1.449 1.00 30.57 195 ALA B N 1
ATOM 2395 C CA . ALA B 1 146 ? -5.546 30.425 -0.170 1.00 30.04 195 ALA B CA 1
ATOM 2396 C C . ALA B 1 146 ? -6.295 29.101 -0.236 1.00 30.40 195 ALA B C 1
ATOM 2397 O O . ALA B 1 146 ? -7.400 29.040 -0.774 1.00 36.53 195 ALA B O 1
ATOM 2399 N N . HIS B 1 147 ? -5.687 28.040 0.294 1.00 28.44 196 HIS B N 1
ATOM 2400 C CA . HIS B 1 147 ? -6.308 26.715 0.298 1.00 31.71 196 HIS B CA 1
ATOM 2401 C C . HIS B 1 147 ? -7.783 26.750 0.717 1.00 46.05 196 HIS B C 1
ATOM 2402 O O . HIS B 1 147 ? -8.605 26.003 0.184 1.00 49.52 196 HIS B O 1
ATOM 2409 N N . ARG B 1 148 ? -8.112 27.612 1.674 1.00 47.55 197 ARG B N 1
ATOM 2410 C CA . ARG B 1 148 ? -9.485 27.704 2.173 1.00 56.53 197 ARG B CA 1
ATOM 2411 C C . ARG B 1 148 ? -10.473 28.246 1.135 1.00 63.22 197 ARG B C 1
ATOM 2412 O O . ARG B 1 148 ? -11.686 28.202 1.343 1.00 70.18 197 ARG B O 1
ATOM 2420 N N . GLN B 1 149 ? -9.954 28.758 0.024 1.00 69.95 198 GLN B N 1
ATOM 2421 C CA . GLN B 1 149 ? -10.798 29.227 -1.070 1.00 75.02 198 GLN B CA 1
ATOM 2422 C C . GLN B 1 149 ? -11.099 28.096 -2.047 1.00 82.55 198 GLN B C 1
ATOM 2423 O O . GLN B 1 149 ? -11.836 28.282 -3.014 1.00 84.45 198 GLN B O 1
ATOM 2429 N N . LEU B 1 150 ? -10.524 26.926 -1.791 1.00 87.32 199 LEU B N 1
ATOM 2430 C CA . LEU B 1 150 ? -10.670 25.788 -2.695 1.00 97.59 199 LEU B CA 1
ATOM 2431 C C . LEU B 1 150 ? -11.419 24.627 -2.041 1.00 102.36 199 LEU B C 1
ATOM 2432 O O . LEU B 1 150 ? -12.134 23.879 -2.713 1.00 104.80 199 LEU B O 1
ATOM 2437 N N . SER B 1 151 ? -11.249 24.481 -0.731 1.00 102.00 200 SER B N 1
ATOM 2438 C CA . SER B 1 151 ? -11.863 23.382 0.007 1.00 107.57 200 SER B CA 1
ATOM 2439 C C . SER B 1 151 ? -12.188 23.798 1.436 1.00 102.37 200 SER B C 1
ATOM 2440 O O . SER B 1 151 ? -11.538 24.685 1.988 1.00 93.18 200 SER B O 1
ATOM 2443 N N . PRO B 1 152 ? -13.202 23.156 2.039 1.00 107.67 201 PRO B N 1
ATOM 2444 C CA . PRO B 1 152 ? -13.554 23.404 3.441 1.00 107.99 201 PRO B CA 1
ATOM 2445 C C . PRO B 1 152 ? -12.362 23.154 4.361 1.00 102.59 201 PRO B C 1
ATOM 2446 O O . PRO B 1 152 ? -12.055 21.999 4.663 1.00 107.94 201 PRO B O 1
ATOM 2450 N N . THR B 1 153 ? -11.697 24.221 4.795 1.00 90.06 202 THR B N 1
ATOM 2451 C CA . THR B 1 153 ? -10.526 24.088 5.655 1.00 79.44 202 THR B CA 1
ATOM 2452 C C . THR B 1 153 ? -10.104 25.416 6.286 1.00 74.73 202 THR B C 1
ATOM 2453 O O . THR B 1 153 ? -10.379 26.492 5.751 1.00 61.12 202 THR B O 1
ATOM 2457 N N . GLU B 1 154 ? -9.438 25.325 7.433 1.00 77.91 203 GLU B N 1
ATOM 2458 C CA . GLU B 1 154 ? -8.864 26.491 8.092 1.00 68.24 203 GLU B CA 1
ATOM 2459 C C . GLU B 1 154 ? -7.593 26.902 7.359 1.00 49.51 203 GLU B C 1
ATOM 2460 O O . GLU B 1 154 ? -7.131 28.034 7.484 1.00 51.73 203 GLU B O 1
ATOM 2466 N N . SER B 1 155 ? -7.036 25.974 6.587 1.00 40.51 204 SER B N 1
ATOM 2467 C CA . SER B 1 155 ? -5.785 26.202 5.865 1.00 34.53 204 SER B CA 1
ATOM 2468 C C . SER B 1 155 ? -5.924 27.397 4.927 1.00 37.83 204 SER B C 1
ATOM 2469 O O . SER B 1 155 ? -6.919 27.501 4.213 1.00 44.45 204 SER B O 1
ATOM 2472 N N . PRO B 1 156 ? -4.914 28.286 4.896 1.00 33.02 205 PRO B N 1
ATOM 2473 C CA . PRO B 1 156 ? -3.607 28.188 5.558 1.00 29.37 205 PRO B CA 1
ATOM 2474 C C . PRO B 1 156 ? -3.540 28.810 6.959 1.00 36.76 205 PRO B C 1
ATOM 2475 O O . PRO B 1 156 ? -2.449 29.198 7.380 1.00 38.64 205 PRO B O 1
ATOM 2479 N N . GLY B 1 157 ? -4.663 28.905 7.660 1.00 38.49 206 GLY B N 1
ATOM 2480 C CA . GLY B 1 157 ? -4.681 29.502 8.986 1.00 42.20 206 GLY B CA 1
ATOM 2481 C C . GLY B 1 157 ? -5.092 30.962 8.935 1.00 45.27 206 GLY B C 1
ATOM 2482 O O . GLY B 1 157 ? -4.627 31.709 8.076 1.00 38.95 206 GLY B O 1
ATOM 2483 N N . GLN B 1 158 ? -5.955 31.371 9.862 1.00 45.00 207 GLN B N 1
ATOM 2484 C CA . GLN B 1 158 ? -6.524 32.717 9.847 1.00 50.95 207 GLN B CA 1
ATOM 2485 C C . GLN B 1 158 ? -5.491 33.835 9.688 1.00 47.12 207 GLN B C 1
ATOM 2486 O O . GLN B 1 158 ? -5.636 34.699 8.824 1.00 43.76 207 GLN B O 1
ATOM 2492 N N . LYS B 1 159 ? -4.455 33.821 10.520 1.00 46.22 208 LYS B N 1
ATOM 2493 C CA . LYS B 1 159 ? -3.452 34.887 10.491 1.00 48.72 208 LYS B CA 1
ATOM 2494 C C . LYS B 1 159 ? -2.661 34.960 9.178 1.00 40.08 208 LYS B C 1
ATOM 2495 O O . LYS B 1 159 ? -2.404 36.047 8.663 1.00 42.29 208 LYS B O 1
ATOM 2499 N N . LEU B 1 160 ? -2.279 33.811 8.633 1.00 35.01 209 LEU B N 1
ATOM 2500 C CA . LEU B 1 160 ? -1.576 33.797 7.361 1.00 31.29 209 LEU B CA 1
ATOM 2501 C C . LEU B 1 160 ? -2.500 34.277 6.243 1.00 36.99 209 LEU B C 1
ATOM 2502 O O . LEU B 1 160 ? -2.076 34.994 5.339 1.00 40.28 209 LEU B O 1
ATOM 2507 N N . PHE B 1 161 ? -3.767 33.885 6.321 1.00 32.08 210 PHE B N 1
ATOM 2508 C CA . PHE B 1 161 ? -4.762 34.294 5.336 1.00 36.64 210 PHE B CA 1
ATOM 2509 C C . PHE B 1 161 ? -4.949 35.807 5.346 1.00 38.89 210 PHE B C 1
ATOM 2510 O O . PHE B 1 161 ? -5.047 36.439 4.295 1.00 40.57 210 PHE B O 1
ATOM 2518 N N . GLU B 1 162 ? -4.994 36.383 6.540 1.00 45.25 211 GLU B N 1
ATOM 2519 C CA . GLU B 1 162 ? -5.152 37.826 6.681 1.00 44.28 211 GLU B CA 1
ATOM 2520 C C . GLU B 1 162 ? -3.940 38.579 6.132 1.00 45.21 211 GLU B C 1
ATOM 2521 O O . GLU B 1 162 ? -4.084 39.648 5.543 1.00 50.42 211 GLU B O 1
ATOM 2527 N N . LEU B 1 163 ? -2.751 38.017 6.323 1.00 45.42 212 LEU B N 1
ATOM 2528 C CA . LEU B 1 163 ? -1.542 38.575 5.724 1.00 41.83 212 LEU B CA 1
ATOM 2529 C C . LEU B 1 163 ? -1.634 38.556 4.206 1.00 34.62 212 LEU B C 1
ATOM 2530 O O . LEU B 1 163 ? -1.374 39.564 3.553 1.00 37.52 212 LEU B O 1
ATOM 2535 N N . MET B 1 164 ? -1.991 37.395 3.656 1.00 33.88 213 MET B N 1
ATOM 2536 C CA . MET B 1 164 ? -2.130 37.226 2.210 1.00 34.76 213 MET B CA 1
ATOM 2537 C C . MET B 1 164 ? -3.006 38.306 1.568 1.00 34.20 213 MET B C 1
ATOM 2538 O O . MET B 1 164 ? -2.768 38.706 0.432 1.00 38.04 213 MET B O 1
ATOM 2543 N N . GLN B 1 165 ? -4.012 38.781 2.300 1.00 39.81 214 GLN B N 1
ATOM 2544 C CA . GLN B 1 165 ? -4.943 39.792 1.776 1.00 38.34 214 GLN B CA 1
ATOM 2545 C C . GLN B 1 165 ? -4.261 41.074 1.291 1.00 37.55 214 GLN B C 1
ATOM 2546 O O . GLN B 1 165 ? -4.836 41.835 0.509 1.00 39.19 214 GLN B O 1
ATOM 2552 N N . ASN B 1 166 ? -3.041 41.315 1.758 1.00 41.88 215 ASN B N 1
ATOM 2553 C CA . ASN B 1 166 ? -2.265 42.470 1.313 1.00 46.14 215 ASN B CA 1
ATOM 2554 C C . ASN B 1 166 ? -1.380 42.199 0.094 1.00 41.96 215 ASN B C 1
ATOM 2555 O O . ASN B 1 166 ? -0.867 43.135 -0.515 1.00 43.91 215 ASN B O 1
ATOM 2560 N N . TRP B 1 167 ? -1.190 40.926 -0.252 1.00 38.23 216 TRP B N 1
ATOM 2561 C CA . TRP B 1 167 ? -0.350 40.564 -1.390 1.00 35.66 216 TRP B CA 1
ATOM 2562 C C . TRP B 1 167 ? -1.039 40.916 -2.710 1.00 39.72 216 TRP B C 1
ATOM 2563 O O . TRP B 1 167 ? -2.204 40.587 -2.913 1.00 31.44 216 TRP B O 1
ATOM 2574 N N . PRO B 1 168 ? -0.314 41.584 -3.619 1.00 46.35 217 PRO B N 1
ATOM 2575 C CA . PRO B 1 168 ? -0.895 42.097 -4.869 1.00 53.88 217 PRO B CA 1
ATOM 2576 C C . PRO B 1 168 ? -1.509 41.013 -5.766 1.00 47.94 217 PRO B C 1
ATOM 2577 O O . PRO B 1 168 ? -2.517 41.258 -6.441 1.00 52.40 217 PRO B O 1
ATOM 2581 N N . ARG B 1 169 ? -0.905 39.831 -5.769 1.00 26.73 218 ARG B N 1
ATOM 2582 C CA . ARG B 1 169 ? -1.361 38.743 -6.631 1.00 22.72 218 ARG B CA 1
ATOM 2583 C C . ARG B 1 169 ? -2.430 37.883 -5.953 1.00 26.84 218 ARG B C 1
ATOM 2584 O O . ARG B 1 169 ? -2.966 36.948 -6.556 1.00 22.92 218 ARG B O 1
ATOM 2592 N N . PHE B 1 170 ? -2.743 38.191 -4.698 1.00 24.25 219 PHE B N 1
ATOM 2593 C CA . PHE B 1 170 ? -3.774 37.428 -3.998 1.00 24.47 219 PHE B CA 1
ATOM 2594 C C . PHE B 1 170 ? -5.150 37.674 -4.598 1.00 29.42 219 PHE B C 1
ATOM 2595 O O . PHE B 1 170 ? -5.514 38.819 -4.891 1.00 29.69 219 PHE B O 1
ATOM 2603 N N . THR B 1 171 ? -5.921 36.604 -4.769 1.00 33.54 220 THR B N 1
ATOM 2604 C CA . THR B 1 171 ? -7.245 36.721 -5.375 1.00 42.36 220 THR B CA 1
ATOM 2605 C C . THR B 1 171 ? -8.276 35.778 -4.749 1.00 49.45 220 THR B C 1
ATOM 2606 O O . THR B 1 171 ? -7.921 34.839 -4.031 1.00 41.89 220 THR B O 1
ATOM 2610 N N . GLN B 1 172 ? -9.550 36.042 -5.034 1.00 65.45 221 GLN B N 1
ATOM 2611 C CA . GLN B 1 172 ? -10.656 35.225 -4.538 1.00 76.08 221 GLN B CA 1
ATOM 2612 C C . GLN B 1 172 ? -11.683 34.952 -5.634 1.00 77.40 221 GLN B C 1
ATOM 2613 O O . GLN B 1 172 ? -11.431 34.184 -6.563 1.00 77.73 221 GLN B O 1
#